Protein AF-A0A957BZS4-F1 (afdb_monomer)

Foldseek 3Di:
DPDDPVPDDPQDDPPVVFWDPDVVVVLVCQLPAQKKKKWFDDPRDIDIDMFGWHQDPVQRKIKTKDWCDDDVVVRLVVPFKMKMKDKDWAWWFDDPDPVPTDTWMKMKIFIFGKDWDPDPVVQQVSVVSSCCSPPVPDDDPPRHDRDDPVVSNTMTMMITRTPDMIMTTDDDDDGPPTGHDPDPDPDPVVVVVQWFKKFWAWFWAAQDDVHAIDIDQKWWADFLQGTPRHVSNPDPDSVSRKAWEAEPVLQVQLCVVVVQNDDPSLLVGGTYMYRDPQLVQAQFWKDFAPWIKRWHDADQDDQVSCVSSVVGPSVNVSCGSRSGTIIGTRGIDMHGGGTMMHGDDPDD

Radius of gyration: 26.35 Å; Cα contacts (8 Å, |Δi|>4): 690; chains: 1; bounding box: 60×61×66 Å

Structure (mmCIF, N/CA/C/O backbone):
data_AF-A0A957BZS4-F1
#
_entry.id   AF-A0A957BZS4-F1
#
loop_
_atom_site.group_PDB
_atom_site.id
_atom_site.type_symbol
_atom_site.label_atom_id
_atom_site.label_alt_id
_atom_site.label_comp_id
_atom_site.label_asym_id
_atom_site.label_entity_id
_atom_site.label_seq_id
_atom_site.pdbx_PDB_ins_code
_atom_site.Cartn_x
_atom_site.Cartn_y
_atom_site.Cartn_z
_atom_site.occupancy
_atom_site.B_iso_or_equiv
_atom_site.auth_seq_id
_atom_site.auth_comp_id
_atom_site.auth_asym_id
_atom_site.auth_atom_id
_atom_site.pdbx_PDB_model_num
ATOM 1 N N . MET A 1 1 ? -4.153 -32.676 -26.316 1.00 56.75 1 MET A N 1
ATOM 2 C CA . MET A 1 1 ? -2.893 -32.119 -26.853 1.00 56.75 1 MET A CA 1
ATOM 3 C C . MET A 1 1 ? -2.348 -31.127 -25.837 1.00 56.75 1 MET A C 1
ATOM 5 O O . MET A 1 1 ? -3.168 -30.420 -25.252 1.00 56.75 1 MET A O 1
ATOM 9 N N . PRO A 1 2 ? -1.033 -31.091 -25.568 1.00 71.81 2 PRO A N 1
ATOM 10 C CA . PRO A 1 2 ? -0.437 -29.999 -24.803 1.00 71.81 2 PRO A CA 1
ATOM 11 C C . PRO A 1 2 ? -0.791 -28.679 -25.492 1.00 71.81 2 PRO A C 1
ATOM 13 O O . PRO A 1 2 ? -0.733 -28.604 -26.719 1.00 71.81 2 PRO A O 1
ATOM 16 N N . LYS A 1 3 ? -1.207 -27.664 -24.731 1.00 76.62 3 LYS A N 1
ATOM 17 C CA . LYS A 1 3 ? -1.345 -26.320 -25.296 1.00 76.62 3 LYS A CA 1
ATOM 18 C C . LYS A 1 3 ? 0.046 -25.827 -25.683 1.00 76.62 3 LYS A C 1
ATOM 20 O O . LYS A 1 3 ? 0.978 -25.957 -24.892 1.00 76.62 3 LYS A O 1
ATOM 25 N N . ASP A 1 4 ? 0.160 -25.265 -26.877 1.00 85.75 4 ASP A N 1
ATOM 26 C CA . ASP A 1 4 ? 1.368 -24.577 -27.304 1.00 85.75 4 ASP A CA 1
ATOM 27 C C . ASP A 1 4 ? 1.376 -23.178 -26.684 1.00 85.75 4 ASP A C 1
ATOM 29 O O . ASP A 1 4 ? 0.594 -22.310 -27.070 1.00 85.75 4 ASP A O 1
ATOM 33 N N . TYR A 1 5 ? 2.184 -22.998 -25.643 1.00 85.00 5 TYR A N 1
ATOM 34 C CA . TYR A 1 5 ? 2.316 -21.721 -24.943 1.00 85.00 5 TYR A CA 1
ATOM 35 C C . TYR A 1 5 ? 3.346 -20.796 -25.593 1.00 85.00 5 TYR A C 1
ATOM 37 O O . TYR A 1 5 ? 3.331 -19.607 -25.306 1.00 85.00 5 TYR A O 1
ATOM 45 N N . LEU A 1 6 ? 4.222 -21.314 -26.462 1.00 87.00 6 LEU A N 1
ATOM 46 C CA . LEU A 1 6 ? 5.248 -20.500 -27.120 1.00 87.00 6 LEU A CA 1
ATOM 47 C C . LEU A 1 6 ? 4.655 -19.619 -28.227 1.00 87.00 6 LEU A C 1
ATOM 49 O O . LEU A 1 6 ? 5.242 -18.601 -28.569 1.00 87.00 6 LEU A O 1
ATOM 53 N N . ASN A 1 7 ? 3.485 -20.000 -28.744 1.00 88.00 7 ASN A N 1
ATOM 54 C CA . ASN A 1 7 ? 2.743 -19.276 -29.776 1.00 88.00 7 ASN A CA 1
ATOM 55 C C . ASN A 1 7 ? 1.521 -18.506 -29.233 1.00 88.00 7 ASN A C 1
ATOM 57 O O . ASN A 1 7 ? 0.635 -18.144 -30.004 1.00 88.00 7 ASN A O 1
ATOM 61 N N . GLN A 1 8 ? 1.426 -18.294 -27.916 1.00 88.75 8 GLN A N 1
ATOM 62 C CA . GLN A 1 8 ? 0.369 -17.476 -27.308 1.00 88.75 8 GLN A CA 1
ATOM 63 C C . GLN A 1 8 ? 0.857 -16.052 -27.039 1.00 88.75 8 GLN A C 1
ATOM 65 O O . GLN A 1 8 ? 2.048 -15.824 -26.834 1.00 88.75 8 GLN A O 1
ATOM 70 N N . GLU A 1 9 ? -0.089 -15.113 -26.984 1.00 91.25 9 GLU A N 1
ATOM 71 C CA . GLU A 1 9 ? 0.161 -13.756 -26.496 1.00 91.25 9 GLU A CA 1
ATOM 72 C C . GLU A 1 9 ? 0.806 -13.797 -25.105 1.00 91.25 9 GLU A C 1
ATOM 74 O O . GLU A 1 9 ? 0.409 -14.592 -24.246 1.00 91.25 9 GLU A O 1
ATOM 79 N N . ARG A 1 10 ? 1.779 -12.915 -24.851 1.00 91.94 10 ARG A N 1
ATOM 80 C CA . ARG A 1 10 ? 2.520 -12.877 -23.573 1.00 91.94 10 ARG A CA 1
ATOM 81 C C . ARG A 1 10 ? 1.611 -12.603 -22.374 1.00 91.94 10 ARG A C 1
ATOM 83 O O . ARG A 1 10 ? 1.899 -13.034 -21.260 1.00 91.94 10 ARG A O 1
ATOM 90 N N . THR A 1 11 ? 0.504 -11.912 -22.617 1.00 95.12 11 THR A N 1
ATOM 91 C CA . THR A 1 11 ? -0.518 -11.539 -21.635 1.00 95.12 11 THR A CA 1
ATOM 92 C C . THR A 1 11 ? -1.624 -12.582 -21.475 1.00 95.12 11 THR A C 1
ATOM 94 O O . THR A 1 11 ? -2.512 -12.406 -20.640 1.00 95.12 11 THR A O 1
ATOM 97 N N . ALA A 1 12 ? -1.586 -13.691 -22.226 1.00 93.19 12 ALA A N 1
ATOM 98 C CA . ALA A 1 12 ? -2.606 -14.729 -22.155 1.00 93.19 12 ALA A CA 1
ATOM 99 C C . ALA A 1 12 ? -2.592 -15.446 -20.792 1.00 93.19 12 ALA A C 1
ATOM 101 O O . ALA A 1 12 ? -1.692 -16.221 -20.453 1.00 93.19 12 ALA A O 1
ATOM 102 N N . ILE A 1 13 ? -3.645 -15.240 -20.003 1.00 92.81 13 ILE A N 1
ATOM 103 C CA . ILE A 1 13 ? -3.808 -15.887 -18.701 1.00 92.81 13 ILE A CA 1
ATOM 104 C C . ILE A 1 13 ? -4.493 -17.241 -18.888 1.00 92.81 13 ILE A C 1
ATOM 106 O O . ILE A 1 13 ? -5.593 -17.338 -19.403 1.00 92.81 13 ILE A O 1
ATOM 110 N N . ARG A 1 14 ? -3.881 -18.327 -18.402 1.00 92.06 14 ARG A N 1
ATOM 111 C CA . ARG A 1 14 ? -4.476 -19.678 -18.500 1.00 92.06 14 ARG A CA 1
ATOM 112 C C . ARG A 1 14 ? -5.735 -19.869 -17.636 1.00 92.06 14 ARG A C 1
ATOM 114 O O . ARG A 1 14 ? -6.591 -20.686 -17.969 1.00 92.06 14 ARG A O 1
ATOM 121 N N . ARG A 1 15 ? -5.790 -19.221 -16.467 1.00 90.75 15 ARG A N 1
ATOM 122 C CA . ARG A 1 15 ? -6.900 -19.301 -15.496 1.00 90.75 15 ARG A CA 1
ATOM 123 C C . ARG A 1 15 ? -7.785 -18.068 -15.659 1.00 90.75 15 ARG A C 1
ATOM 125 O O . ARG A 1 15 ? -7.614 -17.105 -14.920 1.00 90.75 15 ARG A O 1
ATOM 132 N N . ASN A 1 16 ? -8.675 -18.106 -16.647 1.00 91.19 16 ASN A N 1
ATOM 133 C CA . ASN A 1 16 ? -9.538 -16.974 -17.010 1.00 91.19 16 ASN A CA 1
ATOM 134 C C . ASN A 1 16 ? -10.454 -16.536 -15.862 1.00 91.19 16 ASN A C 1
ATOM 136 O O . ASN A 1 16 ? -10.740 -15.358 -15.738 1.00 91.19 16 ASN A O 1
ATOM 140 N N . ASP A 1 17 ? -10.826 -17.458 -14.965 1.00 92.62 17 ASP A N 1
ATOM 141 C CA . ASP A 1 17 ? -11.560 -17.167 -13.723 1.00 92.62 17 ASP A CA 1
ATOM 142 C C . ASP A 1 17 ? -10.822 -16.209 -12.774 1.00 92.62 17 ASP A C 1
ATOM 144 O O . ASP A 1 17 ? -11.391 -15.750 -11.791 1.00 92.62 17 ASP A O 1
ATOM 148 N N . ARG A 1 18 ? -9.538 -15.952 -13.039 1.00 95.38 18 ARG A N 1
ATOM 149 C CA . ARG A 1 18 ? -8.670 -15.066 -12.260 1.00 95.38 18 ARG A CA 1
ATOM 150 C C . ARG A 1 18 ? -8.163 -13.885 -13.076 1.00 95.38 18 ARG A C 1
ATOM 152 O O . ARG A 1 18 ? -7.385 -13.106 -12.537 1.00 95.38 18 ARG A O 1
ATOM 159 N N . ALA A 1 19 ? -8.482 -13.808 -14.367 1.00 96.88 19 ALA A N 1
ATOM 160 C CA . ALA A 1 19 ? -8.035 -12.712 -15.213 1.00 96.88 19 ALA A CA 1
ATOM 161 C C . ALA A 1 19 ? -8.818 -11.446 -14.861 1.00 96.88 19 ALA A C 1
ATOM 163 O O . ALA A 1 19 ? -10.022 -11.510 -14.618 1.00 96.88 19 ALA A O 1
ATOM 164 N N . VAL A 1 20 ? -8.130 -10.310 -14.823 1.00 97.06 20 VAL A N 1
ATOM 165 C CA . VAL A 1 20 ? -8.773 -9.002 -14.708 1.00 97.06 20 VAL A CA 1
ATOM 166 C C . VAL A 1 20 ? -8.692 -8.330 -16.071 1.00 97.06 20 VAL A C 1
ATOM 168 O O . VAL A 1 20 ? -7.598 -8.050 -16.551 1.00 97.06 20 VAL A O 1
ATOM 171 N N . GLU A 1 21 ? -9.853 -8.121 -16.692 1.00 93.50 21 GLU A N 1
ATOM 172 C CA . GLU A 1 21 ? -9.989 -7.467 -18.005 1.00 93.50 21 GLU A CA 1
ATOM 173 C C . GLU A 1 21 ? -10.276 -5.959 -17.885 1.00 93.50 21 GLU A C 1
ATOM 175 O O . GLU A 1 21 ? -10.242 -5.240 -18.877 1.00 93.50 21 GLU A O 1
ATOM 180 N N . ASP A 1 22 ? -10.566 -5.473 -16.674 1.00 96.25 22 ASP A N 1
ATOM 181 C CA . ASP A 1 22 ? -10.860 -4.065 -16.412 1.00 96.25 22 ASP A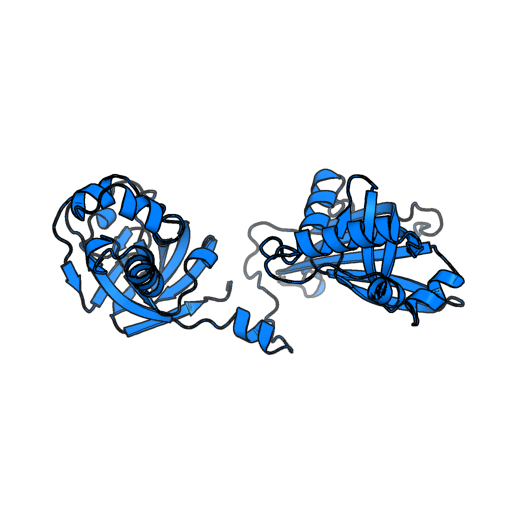 CA 1
ATOM 182 C C . ASP A 1 22 ? -9.572 -3.244 -16.249 1.00 96.25 22 ASP A C 1
ATOM 184 O O . ASP A 1 22 ? -8.923 -3.265 -15.199 1.00 96.25 22 ASP A O 1
ATOM 188 N N . ASP A 1 23 ? -9.225 -2.478 -17.282 1.00 96.31 23 ASP A N 1
ATOM 189 C CA . ASP A 1 23 ? -8.079 -1.565 -17.271 1.00 96.31 23 ASP A CA 1
ATOM 190 C C . ASP A 1 23 ? -8.171 -0.497 -16.169 1.00 96.31 23 ASP A C 1
ATOM 192 O O . ASP A 1 23 ? -7.135 -0.075 -15.649 1.00 96.31 23 ASP A O 1
ATOM 196 N N . ALA A 1 24 ? -9.373 -0.054 -15.777 1.00 97.56 24 ALA A N 1
ATOM 197 C CA . ALA A 1 24 ? -9.516 0.933 -14.705 1.00 97.56 24 ALA A CA 1
ATOM 198 C C . ALA A 1 24 ? -9.046 0.352 -13.364 1.00 97.56 24 ALA A C 1
ATOM 200 O O . ALA A 1 24 ? -8.338 1.023 -12.608 1.00 97.56 24 ALA A O 1
ATOM 201 N N . TRP A 1 25 ? -9.356 -0.923 -13.116 1.00 97.75 25 TRP A N 1
ATOM 202 C CA . TRP A 1 25 ? -8.852 -1.654 -11.957 1.00 97.75 25 TRP A CA 1
ATOM 203 C C . TRP A 1 25 ? -7.321 -1.773 -11.986 1.00 97.75 25 TRP A C 1
ATOM 205 O O . TRP A 1 25 ? -6.667 -1.534 -10.969 1.00 97.75 25 TRP A O 1
ATOM 215 N N . ILE A 1 26 ? -6.730 -2.081 -13.150 1.00 98.31 26 ILE A N 1
ATOM 216 C CA . ILE A 1 26 ? -5.267 -2.198 -13.307 1.00 98.31 26 ILE A CA 1
ATOM 217 C C . ILE A 1 26 ? -4.585 -0.865 -12.989 1.00 98.31 26 ILE A C 1
ATOM 219 O O . ILE A 1 26 ? -3.638 -0.826 -12.201 1.00 98.31 26 ILE A O 1
ATOM 223 N N . LYS A 1 27 ? -5.088 0.237 -13.553 1.00 98.19 27 LYS A N 1
ATOM 224 C CA . LYS A 1 27 ? -4.568 1.587 -13.291 1.00 98.19 27 LYS A CA 1
ATOM 225 C C . LYS A 1 27 ? -4.659 1.943 -11.810 1.00 98.19 27 LYS A C 1
ATOM 227 O O . LYS A 1 27 ? -3.665 2.373 -11.226 1.00 98.19 27 LYS A O 1
ATOM 232 N N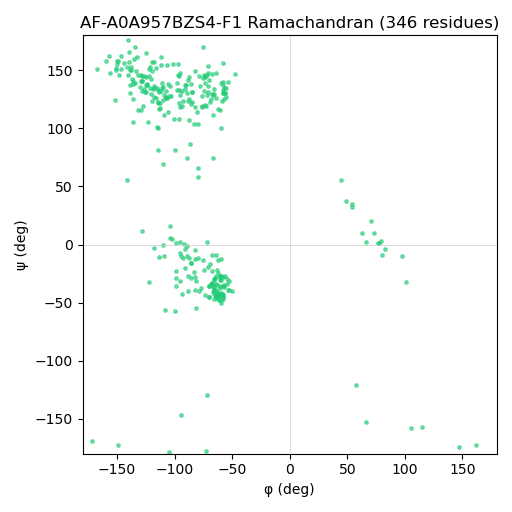 . GLN A 1 28 ? -5.812 1.706 -11.179 1.00 97.56 28 GLN A N 1
ATOM 233 C CA . GLN A 1 28 ? -5.995 1.950 -9.747 1.00 97.56 28 GLN A CA 1
ATOM 234 C C . GLN A 1 28 ? -4.987 1.154 -8.905 1.00 97.56 28 GLN A C 1
ATOM 236 O O . GLN A 1 28 ? -4.357 1.718 -8.007 1.00 97.56 28 GLN A O 1
ATOM 241 N N . PHE A 1 29 ? -4.789 -0.126 -9.226 1.00 97.62 29 PHE A N 1
ATOM 242 C CA . PHE A 1 29 ? -3.814 -0.975 -8.545 1.00 97.62 29 PHE A CA 1
ATOM 243 C C . PHE A 1 29 ? -2.387 -0.415 -8.665 1.00 97.62 29 PHE A C 1
ATOM 245 O O . PHE A 1 29 ? -1.663 -0.338 -7.673 1.00 97.62 29 PHE A O 1
ATOM 252 N N . LEU A 1 30 ? -1.985 0.050 -9.853 1.00 98.06 30 LEU A N 1
ATOM 253 C CA . LEU A 1 30 ? -0.665 0.652 -10.079 1.00 98.06 30 LEU A CA 1
ATOM 254 C C . LEU A 1 30 ? -0.471 1.997 -9.353 1.00 98.06 30 LEU A C 1
ATOM 256 O O . LEU A 1 30 ? 0.638 2.294 -8.892 1.00 98.06 30 LEU A O 1
ATOM 260 N N . HIS A 1 31 ? -1.529 2.800 -9.212 1.00 96.81 31 HIS A N 1
ATOM 261 C CA . HIS A 1 31 ? -1.478 4.029 -8.413 1.00 96.81 31 HIS A CA 1
ATOM 262 C C . HIS A 1 31 ? -1.267 3.738 -6.923 1.00 96.81 31 HIS A C 1
ATOM 264 O O . HIS A 1 31 ? -0.498 4.445 -6.272 1.00 96.81 31 HIS A O 1
ATOM 270 N N . GLN A 1 32 ? -1.895 2.686 -6.393 1.00 94.62 32 GLN A N 1
ATOM 271 C CA . GLN A 1 32 ? -1.838 2.342 -4.968 1.00 94.62 32 GLN A CA 1
ATOM 272 C C . GLN A 1 32 ? -0.576 1.562 -4.580 1.00 94.62 32 GLN A C 1
ATOM 274 O O . GLN A 1 32 ? 0.001 1.801 -3.517 1.00 94.62 32 GLN A O 1
ATOM 279 N N . ALA A 1 33 ? -0.123 0.636 -5.426 1.00 96.19 33 ALA A N 1
ATOM 280 C CA . ALA A 1 33 ? 0.992 -0.238 -5.093 1.00 96.19 33 ALA A CA 1
ATOM 281 C C . ALA A 1 33 ? 2.306 0.542 -4.936 1.00 96.19 33 ALA A C 1
ATOM 283 O O . ALA A 1 33 ? 2.706 1.319 -5.800 1.00 96.19 33 ALA A O 1
ATOM 284 N N . ALA A 1 34 ? 3.006 0.317 -3.825 1.00 94.88 34 ALA A N 1
ATOM 285 C CA . ALA A 1 34 ? 4.212 1.067 -3.488 1.00 94.88 34 ALA A CA 1
ATOM 286 C C . ALA A 1 34 ? 5.488 0.489 -4.111 1.00 94.88 34 ALA A C 1
ATOM 288 O O . ALA A 1 34 ? 6.441 1.225 -4.330 1.00 94.88 34 ALA A O 1
ATOM 289 N N . VAL A 1 35 ? 5.553 -0.816 -4.352 1.00 97.12 35 VAL A N 1
ATOM 290 C CA . VAL A 1 35 ? 6.794 -1.508 -4.711 1.00 97.12 35 VAL A CA 1
ATOM 291 C C . VAL A 1 35 ? 6.517 -2.468 -5.858 1.00 97.12 35 VAL A C 1
ATOM 293 O O . VAL A 1 35 ? 5.487 -3.138 -5.863 1.00 97.12 35 VAL A O 1
ATOM 296 N N . GLY A 1 36 ? 7.441 -2.561 -6.810 1.00 97.94 36 GLY A N 1
ATOM 297 C CA . GLY A 1 36 ? 7.398 -3.564 -7.869 1.00 97.94 36 GLY A CA 1
ATOM 298 C C . GLY A 1 36 ? 8.778 -4.134 -8.177 1.00 97.94 36 GLY A C 1
ATOM 299 O O . GLY A 1 36 ? 9.805 -3.601 -7.751 1.00 97.94 36 GLY A O 1
ATOM 300 N N . THR A 1 37 ? 8.795 -5.244 -8.903 1.00 98.31 37 THR A N 1
ATOM 301 C CA . THR A 1 37 ? 10.001 -5.993 -9.253 1.00 98.31 37 THR A CA 1
ATOM 302 C C . THR A 1 37 ? 10.245 -5.916 -10.752 1.00 98.31 37 THR A C 1
ATOM 304 O O . THR A 1 37 ? 9.457 -6.417 -11.553 1.00 98.31 37 THR A O 1
ATOM 307 N N . LEU A 1 38 ? 11.364 -5.308 -11.127 1.00 97.69 38 LEU A N 1
ATOM 308 C CA . LEU A 1 38 ? 11.878 -5.259 -12.486 1.00 97.69 38 LEU A CA 1
ATOM 309 C C . LEU A 1 38 ? 12.699 -6.513 -12.778 1.00 97.69 38 LEU A C 1
ATOM 311 O O . LEU A 1 38 ? 13.597 -6.860 -12.017 1.00 97.69 38 LEU A O 1
ATOM 315 N N . ALA A 1 39 ? 12.421 -7.149 -13.909 1.00 97.81 39 ALA A N 1
ATOM 316 C CA . ALA A 1 39 ? 13.215 -8.212 -14.488 1.00 97.81 39 ALA A CA 1
ATOM 317 C C . ALA A 1 39 ? 13.930 -7.718 -15.753 1.00 97.81 39 ALA A C 1
ATOM 319 O O . ALA A 1 39 ? 13.309 -7.178 -16.671 1.00 97.81 39 ALA A O 1
ATOM 320 N N . THR A 1 40 ? 15.241 -7.946 -15.803 1.00 96.94 40 THR A N 1
ATOM 321 C CA . THR A 1 40 ? 16.114 -7.676 -16.957 1.00 96.94 40 THR A CA 1
ATOM 322 C C . THR A 1 40 ? 16.864 -8.950 -17.340 1.00 96.94 40 THR A C 1
ATOM 324 O O . THR A 1 40 ? 16.913 -9.898 -16.556 1.00 96.94 40 THR A O 1
ATOM 327 N N . VAL A 1 41 ? 17.460 -8.998 -18.531 1.00 96.12 41 VAL A N 1
ATOM 328 C CA . VAL A 1 41 ? 18.233 -10.159 -18.999 1.00 96.12 41 VAL A CA 1
ATOM 329 C C . VAL A 1 41 ? 19.598 -9.705 -19.495 1.00 96.12 41 VAL A C 1
ATOM 331 O O . VAL A 1 41 ? 19.710 -8.680 -20.160 1.00 96.12 41 VAL A O 1
ATOM 334 N N . HIS A 1 42 ? 20.628 -10.493 -19.197 1.00 94.50 42 HIS A N 1
ATOM 335 C CA . HIS A 1 42 ? 21.947 -10.358 -19.806 1.00 94.50 42 HIS A CA 1
ATOM 336 C C . HIS A 1 42 ? 22.471 -11.744 -20.176 1.00 94.50 42 HIS A C 1
ATOM 338 O O . HIS A 1 42 ? 22.472 -12.635 -19.331 1.00 94.50 42 HIS A O 1
ATOM 344 N N . GLU A 1 43 ? 22.850 -11.942 -21.442 1.00 94.00 43 GLU A N 1
ATOM 345 C CA . GLU A 1 43 ? 23.312 -13.237 -21.979 1.00 94.00 43 GLU A CA 1
ATOM 346 C C . GLU A 1 43 ? 22.382 -14.420 -21.627 1.00 94.00 43 GLU A C 1
ATOM 348 O O . GLU A 1 43 ? 22.817 -15.526 -21.323 1.00 94.00 43 GLU A O 1
ATOM 353 N N . GLY A 1 44 ? 21.066 -14.178 -21.634 1.00 93.62 44 GLY A N 1
ATOM 354 C CA . GLY A 1 44 ? 20.051 -15.182 -21.295 1.00 93.62 44 GLY A CA 1
ATOM 355 C C . GLY A 1 44 ? 19.831 -15.414 -19.794 1.00 93.62 44 GLY A C 1
ATOM 356 O O . GLY A 1 44 ? 18.850 -16.060 -19.434 1.00 93.62 44 GLY A O 1
ATOM 357 N N . GLN A 1 45 ? 20.664 -14.857 -18.909 1.00 96.44 45 GLN A N 1
ATOM 358 C CA . GLN A 1 45 ? 20.458 -14.906 -17.459 1.00 96.44 45 GLN A CA 1
ATOM 359 C C . GLN A 1 45 ? 19.476 -13.803 -17.022 1.00 96.44 45 GLN A C 1
ATOM 361 O O . GLN A 1 45 ? 19.789 -12.619 -17.186 1.00 96.44 45 GLN A O 1
ATOM 366 N N . PRO A 1 46 ? 18.311 -14.143 -16.434 1.00 96.69 46 PRO A N 1
ATOM 367 C CA . PRO A 1 46 ? 17.420 -13.153 -15.845 1.00 96.69 46 PRO A CA 1
ATOM 368 C C . PRO A 1 46 ? 17.970 -12.611 -14.520 1.00 96.69 46 PRO A C 1
ATOM 370 O O . PRO A 1 46 ? 18.544 -13.346 -13.711 1.00 96.69 46 PRO A O 1
ATOM 373 N N . PHE A 1 47 ? 17.739 -11.324 -14.287 1.00 96.62 47 PHE A N 1
ATOM 374 C CA . PHE A 1 47 ? 18.022 -10.598 -13.052 1.00 96.62 47 PHE A CA 1
ATOM 375 C C . PHE A 1 47 ? 16.745 -9.934 -12.571 1.00 96.62 47 PHE A C 1
ATOM 377 O O . PHE A 1 47 ? 15.975 -9.449 -13.396 1.00 96.62 47 PHE A O 1
ATOM 384 N N . VAL A 1 48 ? 16.553 -9.868 -11.254 1.00 97.06 48 VAL A N 1
ATOM 385 C CA . VAL A 1 48 ? 15.423 -9.163 -10.643 1.00 97.06 48 VAL A CA 1
ATOM 386 C C . VAL A 1 48 ? 15.901 -8.115 -9.646 1.00 97.06 48 VAL A C 1
ATOM 388 O O . VAL A 1 48 ? 16.820 -8.368 -8.866 1.00 97.06 48 VAL A O 1
ATOM 391 N N . ASN A 1 49 ? 15.275 -6.942 -9.668 1.00 94.69 49 ASN A N 1
ATOM 392 C CA . ASN A 1 49 ? 15.493 -5.864 -8.709 1.00 94.69 49 ASN A CA 1
ATOM 393 C C . ASN A 1 49 ? 14.159 -5.242 -8.297 1.00 94.69 49 ASN A C 1
ATOM 395 O O . ASN A 1 49 ? 13.255 -5.098 -9.112 1.00 94.69 49 ASN A O 1
ATOM 399 N N . THR A 1 50 ? 14.042 -4.875 -7.025 1.00 96.38 50 THR A N 1
ATOM 400 C CA . THR A 1 50 ? 12.807 -4.343 -6.447 1.00 96.38 50 THR A CA 1
ATOM 401 C C . THR A 1 50 ? 12.953 -2.851 -6.181 1.00 96.38 50 THR A C 1
ATOM 403 O O . THR A 1 50 ? 13.947 -2.427 -5.590 1.00 96.38 50 THR A O 1
ATOM 406 N N . ASN A 1 51 ? 11.969 -2.059 -6.605 1.00 95.88 51 ASN A N 1
ATOM 407 C CA . ASN A 1 51 ? 12.017 -0.600 -6.555 1.00 95.88 51 ASN A CA 1
ATOM 408 C C . ASN A 1 51 ? 10.662 0.001 -6.167 1.00 95.88 51 ASN A C 1
ATOM 410 O O . ASN A 1 51 ? 9.605 -0.563 -6.458 1.00 95.88 51 ASN A O 1
ATOM 414 N N . LEU A 1 52 ? 10.715 1.188 -5.558 1.00 97.81 52 LEU A N 1
ATOM 415 C CA . LEU A 1 52 ? 9.589 2.119 -5.575 1.00 97.81 52 LEU A CA 1
ATOM 416 C C . LEU A 1 52 ? 9.319 2.562 -7.016 1.00 97.81 52 LEU A C 1
ATOM 418 O O . LEU A 1 52 ? 10.255 2.680 -7.814 1.00 97.81 52 LEU A O 1
ATOM 422 N N . PHE A 1 53 ? 8.054 2.816 -7.339 1.00 98.38 53 PHE A N 1
ATOM 423 C CA . PHE A 1 53 ? 7.650 3.224 -8.677 1.00 98.38 53 PHE A CA 1
ATOM 424 C C . PHE A 1 53 ? 6.414 4.125 -8.656 1.00 98.38 53 PHE A C 1
ATOM 426 O O . PHE A 1 53 ? 5.560 4.036 -7.771 1.00 98.38 53 PHE A O 1
ATOM 433 N N . VAL A 1 54 ? 6.260 4.934 -9.695 1.00 98.50 54 VAL A N 1
ATOM 434 C CA . VAL A 1 54 ? 5.003 5.624 -10.001 1.00 98.50 54 VAL A CA 1
ATOM 435 C C . VAL A 1 54 ? 4.529 5.204 -11.387 1.00 98.50 54 VAL A C 1
ATOM 437 O O . VAL A 1 54 ? 5.339 4.955 -12.280 1.00 98.50 54 VAL A O 1
ATOM 440 N N . TYR A 1 55 ? 3.218 5.045 -11.536 1.00 98.56 55 TYR A N 1
ATOM 441 C CA . TYR A 1 55 ? 2.579 4.857 -12.830 1.00 98.56 55 TYR A CA 1
ATOM 442 C C . TYR A 1 55 ? 2.131 6.224 -13.337 1.00 98.56 55 TYR A C 1
ATOM 444 O O . TYR A 1 55 ? 1.352 6.905 -12.670 1.00 98.56 55 TYR A O 1
ATOM 452 N N . ASP A 1 56 ? 2.678 6.618 -14.481 1.00 98.00 56 ASP A N 1
ATOM 453 C CA . ASP A 1 56 ? 2.322 7.832 -15.200 1.00 98.00 56 ASP A CA 1
ATOM 454 C C . ASP A 1 56 ? 1.302 7.467 -16.284 1.00 98.00 56 ASP A C 1
ATOM 456 O O . ASP A 1 56 ? 1.632 6.788 -17.263 1.00 98.00 56 ASP A O 1
ATOM 460 N N . GLU A 1 57 ? 0.048 7.871 -16.075 1.00 96.56 57 GLU A N 1
ATOM 461 C CA . GLU A 1 57 ? -1.047 7.566 -16.994 1.00 96.56 57 GLU A CA 1
ATOM 462 C C . GLU A 1 57 ? -0.915 8.334 -18.314 1.00 96.56 57 GLU A C 1
ATOM 464 O O . GLU A 1 57 ? -1.197 7.759 -19.367 1.00 96.56 57 GLU A O 1
ATOM 469 N N . ASP A 1 58 ? -0.417 9.575 -18.278 1.00 96.25 58 ASP A N 1
ATOM 470 C CA . ASP A 1 58 ? -0.321 10.445 -19.456 1.00 96.25 58 ASP A CA 1
ATOM 471 C C . ASP A 1 58 ? 0.627 9.859 -20.505 1.00 96.25 58 ASP A C 1
ATOM 473 O O . ASP A 1 58 ? 0.366 9.910 -21.710 1.00 96.25 58 ASP A O 1
ATOM 477 N N . THR A 1 59 ? 1.733 9.269 -20.045 1.00 96.81 59 THR A N 1
ATOM 478 C CA . THR A 1 59 ? 2.721 8.618 -20.918 1.00 96.81 59 THR A CA 1
ATOM 479 C C . THR A 1 59 ? 2.613 7.096 -20.930 1.00 96.81 59 THR A C 1
ATOM 481 O O . THR A 1 59 ? 3.450 6.431 -21.550 1.00 96.81 59 THR A O 1
ATOM 484 N N . HIS A 1 60 ? 1.602 6.540 -20.255 1.00 98.00 60 HIS A N 1
ATOM 485 C CA . HIS A 1 60 ? 1.375 5.105 -20.091 1.00 98.00 60 HIS A CA 1
ATOM 486 C C . HIS A 1 60 ? 2.668 4.344 -19.740 1.00 98.00 60 HIS A C 1
ATOM 488 O O . HIS A 1 60 ? 3.123 3.440 -20.452 1.00 98.00 60 HIS A O 1
ATOM 494 N N . SER A 1 61 ? 3.320 4.783 -18.663 1.00 98.44 61 SER A N 1
ATOM 495 C CA . SER A 1 61 ? 4.675 4.352 -18.320 1.00 98.44 61 SER A CA 1
ATOM 496 C C . SER A 1 61 ? 4.862 4.085 -16.829 1.00 98.44 61 SER A C 1
ATOM 498 O O . SER A 1 61 ? 4.242 4.716 -15.976 1.00 98.44 61 SER A O 1
ATOM 500 N N . ILE A 1 62 ? 5.773 3.165 -16.504 1.00 98.56 62 ILE A N 1
ATOM 501 C CA . ILE A 1 62 ? 6.271 2.976 -15.136 1.00 98.56 62 ILE A CA 1
ATOM 502 C C . ILE A 1 62 ? 7.569 3.755 -14.972 1.00 98.56 62 ILE A C 1
ATOM 504 O O . ILE A 1 62 ? 8.504 3.592 -15.758 1.00 98.56 62 ILE A O 1
ATOM 508 N N . ILE A 1 63 ? 7.632 4.566 -13.925 1.00 98.25 63 ILE A N 1
ATOM 509 C CA . ILE A 1 63 ? 8.760 5.437 -13.618 1.00 98.25 63 ILE A CA 1
ATOM 510 C C . ILE A 1 63 ? 9.405 4.970 -12.318 1.00 98.25 63 ILE A C 1
ATOM 512 O O . ILE A 1 63 ? 8.725 4.723 -11.320 1.00 98.25 63 ILE A O 1
ATOM 516 N N . MET A 1 64 ? 10.728 4.858 -12.321 1.00 96.38 64 MET A N 1
ATOM 517 C CA . MET A 1 64 ? 11.523 4.493 -11.148 1.00 96.38 64 MET A CA 1
ATOM 518 C C . MET A 1 64 ? 12.876 5.197 -11.190 1.00 96.38 64 MET A C 1
ATOM 520 O O . MET A 1 64 ? 13.315 5.644 -12.247 1.00 96.38 64 MET A O 1
ATOM 524 N N . HIS A 1 65 ? 13.565 5.263 -10.054 1.00 93.38 65 HIS A N 1
ATOM 525 C CA . HIS A 1 65 ? 14.934 5.765 -10.007 1.00 93.38 65 HIS A CA 1
ATOM 526 C C . HIS A 1 65 ? 15.885 4.719 -9.418 1.00 93.38 65 HIS A C 1
ATOM 528 O O . HIS A 1 65 ? 15.529 3.950 -8.520 1.00 93.38 65 HIS A O 1
ATOM 534 N N . THR A 1 66 ? 17.109 4.684 -9.934 1.00 86.56 66 THR A N 1
ATOM 535 C CA . THR A 1 66 ? 18.236 3.984 -9.308 1.00 86.56 66 THR A CA 1
ATOM 536 C C . THR A 1 66 ? 19.545 4.706 -9.642 1.00 86.56 66 THR A C 1
ATOM 538 O O . THR A 1 66 ? 19.536 5.818 -10.167 1.00 86.56 66 THR A O 1
ATOM 541 N N . ALA A 1 67 ? 20.688 4.130 -9.284 1.00 86.12 67 ALA A N 1
ATOM 542 C CA . ALA A 1 67 ? 21.986 4.712 -9.594 1.00 86.12 67 ALA A CA 1
ATOM 543 C C . ALA A 1 67 ? 22.263 4.682 -11.110 1.00 86.12 67 ALA A C 1
ATOM 545 O O . ALA A 1 67 ? 21.911 3.718 -11.791 1.00 86.12 67 ALA A O 1
ATOM 546 N N . HIS A 1 68 ? 22.976 5.694 -11.622 1.00 84.12 68 HIS A N 1
ATOM 547 C CA . HIS A 1 68 ? 23.487 5.724 -13.012 1.00 84.12 68 HIS A CA 1
ATOM 548 C C . HIS A 1 68 ? 24.510 4.624 -13.330 1.00 84.12 68 HIS A C 1
ATOM 550 O O . HIS A 1 68 ? 24.868 4.417 -14.485 1.00 84.12 68 HIS A O 1
ATOM 556 N N . VAL A 1 69 ? 24.976 3.889 -12.321 1.00 86.44 69 VAL A N 1
ATOM 557 C CA . VAL A 1 69 ? 25.895 2.760 -12.475 1.00 86.44 69 VAL A CA 1
ATOM 558 C C . VAL A 1 69 ? 25.342 1.535 -11.761 1.00 86.44 69 VAL A C 1
ATOM 560 O O . VAL A 1 69 ? 24.796 1.632 -10.664 1.00 86.44 69 VAL A O 1
ATOM 563 N N . GLY A 1 70 ? 25.503 0.360 -12.366 1.00 88.31 70 GLY A N 1
ATOM 564 C CA . GLY A 1 70 ? 25.094 -0.902 -11.756 1.00 88.31 70 GLY A CA 1
ATOM 565 C C . GLY A 1 70 ? 24.615 -1.932 -12.768 1.00 88.31 70 GLY A C 1
ATOM 566 O O . GLY A 1 70 ? 24.683 -1.732 -13.981 1.00 88.31 70 GLY A O 1
ATOM 567 N N . ARG A 1 71 ? 24.111 -3.056 -12.247 1.00 91.50 71 ARG A N 1
ATOM 568 C CA . ARG A 1 71 ? 23.648 -4.182 -13.069 1.00 91.50 71 ARG A CA 1
ATOM 569 C C . ARG A 1 71 ? 22.475 -3.800 -13.971 1.00 91.50 71 ARG A C 1
ATOM 571 O O . ARG A 1 71 ? 22.491 -4.164 -15.137 1.00 91.50 71 ARG A O 1
ATOM 578 N N . THR A 1 72 ? 21.493 -3.059 -13.455 1.00 92.12 72 THR A N 1
ATOM 579 C CA . THR A 1 72 ? 20.301 -2.662 -14.222 1.00 92.12 72 THR A CA 1
ATOM 580 C C . THR A 1 72 ? 20.680 -1.841 -15.451 1.00 92.12 72 THR A C 1
ATOM 582 O O . THR A 1 72 ? 20.309 -2.210 -16.558 1.00 92.12 72 THR A O 1
ATOM 585 N N . VAL A 1 73 ? 21.501 -0.798 -15.282 1.00 90.50 73 VAL A N 1
ATOM 586 C CA . VAL A 1 73 ? 22.001 0.035 -16.391 1.00 90.50 73 VAL A CA 1
ATOM 587 C C . VAL A 1 73 ? 22.767 -0.804 -17.416 1.00 90.50 73 VAL A C 1
ATOM 589 O O . VAL A 1 73 ? 22.499 -0.708 -18.611 1.00 90.50 73 VAL A O 1
ATOM 592 N N . ALA A 1 74 ? 23.679 -1.668 -16.958 1.00 91.44 74 ALA A N 1
ATOM 593 C CA . ALA A 1 74 ? 24.466 -2.524 -17.845 1.00 91.44 74 ALA A CA 1
ATOM 594 C C . ALA A 1 74 ? 23.587 -3.490 -18.660 1.00 91.44 74 ALA A C 1
ATOM 596 O O . ALA A 1 74 ? 23.794 -3.648 -19.863 1.00 91.44 74 ALA A O 1
ATOM 597 N N . ASN A 1 75 ? 22.580 -4.100 -18.028 1.00 93.25 75 ASN A N 1
ATOM 598 C CA . ASN A 1 75 ? 21.653 -5.007 -18.702 1.00 93.25 75 ASN A CA 1
ATOM 599 C C . ASN A 1 75 ? 20.830 -4.264 -19.765 1.00 93.25 75 ASN A C 1
ATOM 601 O O . ASN A 1 75 ? 20.720 -4.749 -20.892 1.00 93.25 75 ASN A O 1
ATOM 605 N N . LEU A 1 76 ? 20.323 -3.068 -19.442 1.00 91.19 76 LEU A N 1
ATOM 606 C CA . LEU A 1 76 ? 19.536 -2.250 -20.372 1.00 91.19 76 LEU A CA 1
ATOM 607 C C . LEU A 1 76 ? 20.339 -1.755 -21.577 1.00 91.19 76 LEU A C 1
ATOM 609 O O . LEU A 1 76 ? 19.783 -1.632 -22.666 1.00 91.19 76 LEU A O 1
ATOM 613 N N . GLY A 1 77 ? 21.651 -1.558 -21.418 1.00 86.94 77 GLY A N 1
ATOM 614 C CA . GLY A 1 77 ? 22.552 -1.298 -22.542 1.00 86.94 77 GLY A CA 1
ATOM 615 C C . GLY A 1 77 ? 22.650 -2.464 -23.537 1.00 86.94 77 GLY A C 1
ATOM 616 O O . GLY A 1 77 ? 23.000 -2.246 -24.693 1.00 86.94 77 GLY A O 1
ATOM 617 N N . SER A 1 78 ? 22.326 -3.691 -23.110 1.00 85.62 78 SER A N 1
ATOM 618 C CA . SER A 1 78 ? 22.323 -4.886 -23.968 1.00 85.62 78 SER A CA 1
ATOM 619 C C . SER A 1 78 ? 20.934 -5.273 -24.490 1.00 85.62 78 SER A C 1
ATOM 621 O O . SER A 1 78 ? 20.818 -5.733 -25.625 1.00 85.62 78 SER A O 1
ATOM 623 N N . ALA A 1 79 ? 19.881 -5.080 -23.690 1.00 89.00 79 ALA A N 1
ATOM 624 C CA . ALA A 1 79 ? 18.503 -5.380 -24.060 1.00 89.00 79 ALA A CA 1
ATOM 625 C C . ALA A 1 79 ? 17.530 -4.460 -23.311 1.00 89.00 79 ALA A C 1
ATOM 627 O O . ALA A 1 79 ? 17.503 -4.441 -22.083 1.00 89.00 79 ALA A O 1
ATOM 628 N N . SER A 1 80 ? 16.687 -3.738 -24.051 1.00 92.44 80 SER A N 1
ATOM 629 C CA . SER A 1 80 ? 15.699 -2.819 -23.469 1.00 92.44 80 SER A CA 1
ATOM 630 C C . SER A 1 80 ? 14.381 -3.493 -23.088 1.00 92.44 80 SER A C 1
ATOM 632 O O . SER A 1 80 ? 13.596 -2.911 -22.345 1.00 92.44 80 SER A O 1
ATOM 634 N N . SER A 1 81 ? 14.118 -4.707 -23.580 1.00 96.94 81 SER A N 1
ATOM 635 C CA . SER A 1 81 ? 12.921 -5.467 -23.219 1.00 96.94 81 SER A CA 1
ATOM 636 C C . SER A 1 81 ? 12.982 -5.916 -21.765 1.00 96.94 81 SER A C 1
ATOM 638 O O . SER A 1 81 ? 13.918 -6.602 -21.351 1.00 96.94 81 SER A O 1
ATOM 640 N N . VAL A 1 82 ? 11.949 -5.559 -21.009 1.00 97.62 82 VAL A N 1
ATOM 641 C CA . VAL A 1 82 ? 11.840 -5.856 -19.581 1.00 97.62 82 VAL A CA 1
ATOM 642 C C . VAL A 1 82 ? 10.475 -6.430 -19.230 1.00 97.62 82 VAL A C 1
ATOM 644 O O . VAL A 1 82 ? 9.500 -6.275 -19.968 1.00 97.62 82 VAL A O 1
ATOM 647 N N . CYS A 1 83 ? 10.414 -7.070 -18.066 1.00 98.12 83 CYS A N 1
ATOM 648 C CA . CYS A 1 83 ? 9.167 -7.447 -17.414 1.00 98.12 83 CYS A CA 1
ATOM 649 C C . CYS A 1 83 ? 9.121 -6.772 -16.042 1.00 98.12 83 CYS A C 1
ATOM 651 O O . CYS A 1 83 ? 10.080 -6.874 -15.284 1.00 98.12 83 CYS A O 1
ATOM 653 N N . PHE A 1 84 ? 8.032 -6.093 -15.704 1.00 98.44 84 PHE A N 1
ATOM 654 C CA . PHE A 1 84 ? 7.830 -5.483 -14.391 1.00 98.44 84 PHE A CA 1
ATOM 655 C C . PHE A 1 84 ? 6.617 -6.123 -13.723 1.00 98.44 84 PHE A C 1
ATOM 657 O O . PHE A 1 84 ? 5.551 -6.213 -14.326 1.00 98.44 84 PHE A O 1
ATOM 664 N N . SER A 1 85 ? 6.779 -6.617 -12.500 1.00 98.38 85 SER A N 1
ATOM 665 C CA . SER A 1 85 ? 5.729 -7.344 -11.791 1.00 98.38 85 SER A CA 1
ATOM 666 C C . SER A 1 85 ? 5.440 -6.704 -10.448 1.00 98.38 85 SER A C 1
ATOM 668 O O . SER A 1 85 ? 6.351 -6.376 -9.692 1.00 98.38 85 SER A O 1
ATOM 670 N N . ILE A 1 86 ? 4.158 -6.597 -10.129 1.00 98.38 86 ILE A N 1
ATOM 671 C CA . ILE A 1 86 ? 3.657 -6.131 -8.842 1.00 98.38 86 ILE A CA 1
ATOM 672 C C . ILE A 1 86 ? 2.730 -7.215 -8.302 1.00 98.38 86 ILE A C 1
ATOM 674 O O . ILE A 1 86 ? 1.937 -7.780 -9.059 1.00 98.38 86 ILE A O 1
ATOM 678 N N . MET A 1 87 ? 2.826 -7.514 -7.009 1.00 96.69 87 MET A N 1
ATOM 679 C CA . MET A 1 87 ? 1.900 -8.424 -6.347 1.00 96.69 87 MET A CA 1
ATOM 680 C C . MET A 1 87 ? 1.492 -7.915 -4.972 1.00 96.69 87 MET A C 1
ATOM 682 O O . MET A 1 87 ? 2.273 -7.280 -4.268 1.00 96.69 87 MET A O 1
ATOM 686 N N . GLU A 1 88 ? 0.283 -8.283 -4.591 1.00 94.44 88 GLU A N 1
ATOM 687 C CA . GLU A 1 88 ? -0.290 -8.117 -3.270 1.00 94.44 88 GLU A CA 1
ATOM 688 C C . GLU A 1 88 ? -0.828 -9.476 -2.821 1.00 94.44 88 GLU A C 1
ATOM 690 O O . GLU A 1 88 ? -1.489 -10.179 -3.590 1.00 94.44 88 GLU A O 1
ATOM 695 N N . MET A 1 89 ? -0.502 -9.867 -1.591 1.00 94.88 89 MET A N 1
ATOM 696 C CA . MET A 1 89 ? -0.979 -11.107 -0.988 1.00 94.88 89 MET A CA 1
ATOM 697 C C . MET A 1 89 ? -2.092 -10.786 0.007 1.00 94.88 89 MET A C 1
ATOM 699 O O . MET A 1 89 ? -1.898 -9.963 0.898 1.00 94.88 89 MET A O 1
ATOM 703 N N . GLY A 1 90 ? -3.229 -11.457 -0.149 1.00 91.69 90 GLY A N 1
ATOM 704 C CA . GLY A 1 90 ? -4.357 -11.401 0.774 1.00 91.69 90 GLY A CA 1
ATOM 705 C C . GLY A 1 90 ? -4.319 -12.531 1.807 1.00 91.69 90 GLY A C 1
ATOM 706 O O . GLY A 1 90 ? -3.249 -12.999 2.213 1.00 91.69 90 GLY A O 1
ATOM 707 N N . ARG A 1 91 ? -5.501 -13.008 2.212 1.00 92.44 91 ARG A N 1
ATOM 708 C CA . ARG A 1 91 ? -5.638 -14.093 3.193 1.00 92.44 91 ARG A CA 1
ATOM 709 C C . ARG A 1 91 ? -5.211 -15.443 2.614 1.00 92.44 91 ARG A C 1
ATOM 711 O O . ARG A 1 91 ? -5.416 -15.744 1.436 1.00 92.44 91 ARG A O 1
ATOM 718 N N . LEU A 1 92 ? -4.667 -16.296 3.472 1.00 89.88 92 LEU A N 1
ATOM 719 C CA . LEU A 1 92 ? -4.524 -17.728 3.241 1.00 89.88 92 LEU A CA 1
ATOM 720 C C . LEU A 1 92 ? -5.876 -18.409 3.467 1.00 89.88 92 LEU A C 1
ATOM 722 O O . LEU A 1 92 ? -6.594 -18.109 4.417 1.00 89.88 92 LEU A O 1
ATOM 726 N N . LEU A 1 93 ? -6.221 -19.325 2.571 1.00 92.44 93 LEU A N 1
ATOM 727 C CA . LEU A 1 93 ? -7.522 -19.974 2.477 1.00 92.44 93 LEU A CA 1
ATOM 728 C C . LEU A 1 93 ? -7.347 -21.465 2.790 1.00 92.44 93 LEU A C 1
ATOM 730 O O . LEU A 1 93 ? -6.893 -22.208 1.910 1.00 92.44 93 LEU A O 1
ATOM 734 N N . PRO A 1 94 ? -7.658 -21.914 4.020 1.00 84.19 94 PRO A N 1
ATOM 735 C CA . PRO A 1 94 ? -7.516 -23.314 4.380 1.00 84.19 94 PRO A CA 1
ATOM 736 C C . PRO A 1 94 ? -8.556 -24.194 3.693 1.00 84.19 94 PRO A C 1
ATOM 738 O O . PRO A 1 94 ? -9.665 -23.755 3.385 1.00 84.19 94 PRO A O 1
ATOM 741 N N . ALA A 1 95 ? -8.197 -25.460 3.504 1.00 86.88 95 ALA A N 1
ATOM 742 C CA . ALA A 1 95 ? -9.078 -26.497 2.985 1.00 86.88 95 ALA A CA 1
ATOM 743 C C . ALA A 1 95 ? -8.785 -27.845 3.672 1.00 86.88 95 ALA A C 1
ATOM 745 O O . ALA A 1 95 ? -7.669 -28.033 4.171 1.00 86.88 95 ALA A O 1
ATOM 746 N N . PRO A 1 96 ? -9.751 -28.785 3.706 1.00 80.75 96 PRO A N 1
ATOM 747 C CA . PRO A 1 96 ? -9.530 -30.125 4.253 1.00 80.75 96 PRO A CA 1
ATOM 748 C C . PRO A 1 96 ? -8.428 -30.893 3.510 1.00 80.75 96 PRO A C 1
ATOM 750 O O . P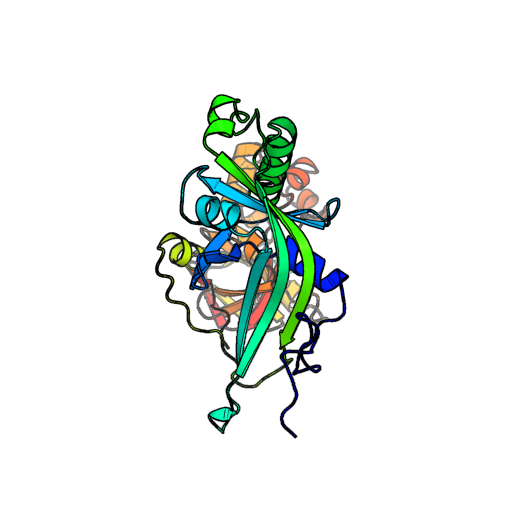RO A 1 96 ? -7.637 -31.606 4.129 1.00 80.75 96 PRO A O 1
ATOM 753 N N . GLU A 1 97 ? -8.347 -30.731 2.188 1.00 93.38 97 GLU A N 1
ATOM 754 C CA . GLU A 1 97 ? -7.301 -31.303 1.349 1.00 93.38 97 GLU A CA 1
ATOM 755 C C . GLU A 1 97 ? -6.136 -30.326 1.150 1.00 93.38 97 GLU A C 1
ATOM 757 O O . GLU A 1 97 ? -6.310 -29.179 0.739 1.00 93.38 97 GLU A O 1
ATOM 762 N N . ALA A 1 98 ? -4.905 -30.811 1.337 1.00 85.38 98 ALA A N 1
ATOM 763 C CA . ALA A 1 98 ? -3.697 -29.988 1.228 1.00 85.38 98 ALA A CA 1
ATOM 764 C C . ALA A 1 98 ? -3.523 -29.292 -0.138 1.00 85.38 98 ALA A C 1
ATOM 766 O O . ALA A 1 98 ? -2.907 -28.234 -0.210 1.00 85.38 98 ALA A O 1
ATOM 767 N N . LEU A 1 99 ? -4.052 -29.870 -1.222 1.00 89.75 99 LEU A N 1
ATOM 768 C CA . LEU A 1 99 ? -3.953 -29.301 -2.574 1.00 89.75 99 LEU A CA 1
ATOM 769 C C . LEU A 1 99 ? -4.995 -28.211 -2.864 1.00 89.75 99 LEU A C 1
ATOM 771 O O . LEU A 1 99 ? -4.852 -27.494 -3.852 1.00 89.75 99 LEU A O 1
ATOM 775 N N . GLU A 1 100 ? -6.009 -28.078 -2.011 1.00 90.00 100 GLU A N 1
ATOM 776 C CA . GLU A 1 100 ? -7.048 -27.047 -2.117 1.00 90.00 100 GLU A CA 1
ATOM 777 C C . GLU A 1 100 ? -6.729 -25.815 -1.255 1.00 90.00 100 GLU A C 1
ATOM 779 O O . GLU A 1 100 ? -7.389 -24.779 -1.371 1.00 90.00 100 GLU A O 1
ATOM 784 N N . PHE A 1 101 ? -5.670 -25.889 -0.437 1.00 89.88 101 PHE A N 1
ATOM 785 C CA . PHE A 1 101 ? -5.125 -24.728 0.256 1.00 89.88 101 PHE A CA 1
ATOM 786 C C . PHE A 1 101 ? -4.726 -23.661 -0.764 1.00 89.88 101 PHE A C 1
ATOM 788 O O . PHE A 1 101 ? -4.042 -23.927 -1.757 1.00 89.88 101 PHE A O 1
ATOM 795 N N . SER A 1 102 ? -5.161 -22.431 -0.531 1.00 94.31 102 SER A N 1
ATOM 796 C CA . SER A 1 102 ? -4.971 -21.350 -1.491 1.00 94.31 102 SER A CA 1
ATOM 797 C C . SER A 1 102 ? -4.621 -20.046 -0.793 1.00 94.31 102 SER A C 1
ATOM 799 O O . SER A 1 102 ? -4.599 -19.951 0.425 1.00 94.31 102 SER A O 1
ATOM 801 N N . VAL A 1 103 ? -4.341 -19.024 -1.592 1.00 96.12 103 VAL A N 1
ATOM 802 C CA . VAL A 1 103 ? -4.134 -17.654 -1.142 1.00 96.12 103 VAL A CA 1
ATOM 803 C C . VAL A 1 103 ? -4.959 -16.705 -2.005 1.00 96.12 103 VAL A C 1
ATOM 805 O O . VAL A 1 103 ? -5.174 -16.973 -3.197 1.00 96.12 103 VAL A O 1
ATOM 808 N N . GLU A 1 104 ? -5.457 -15.640 -1.398 1.00 97.62 104 GLU A N 1
ATOM 809 C CA . GLU A 1 104 ? -5.945 -14.470 -2.115 1.00 97.62 104 GLU A CA 1
ATOM 810 C C . GLU A 1 104 ? -4.761 -13.654 -2.618 1.00 97.62 104 GLU A C 1
ATOM 812 O O . GLU A 1 104 ? -3.730 -13.553 -1.959 1.00 97.62 104 GLU A O 1
ATOM 817 N N . TYR A 1 105 ? -4.878 -13.077 -3.802 1.00 97.50 105 TYR A N 1
ATOM 818 C CA . TYR A 1 105 ? -3.831 -12.222 -4.335 1.00 97.50 105 TYR A CA 1
ATOM 819 C C . TYR A 1 105 ? -4.380 -11.307 -5.414 1.00 97.50 105 TYR A C 1
ATOM 821 O O . TYR A 1 105 ? -5.362 -11.628 -6.088 1.00 97.50 105 TYR A O 1
ATOM 829 N N . ALA A 1 106 ? -3.671 -10.213 -5.628 1.00 98.06 106 ALA A N 1
ATOM 830 C CA . ALA A 1 106 ? -3.802 -9.341 -6.777 1.00 98.06 106 ALA A CA 1
ATOM 831 C C . ALA A 1 106 ? -2.406 -9.129 -7.369 1.00 98.06 106 ALA A C 1
ATOM 833 O O . ALA A 1 106 ? -1.408 -9.127 -6.650 1.00 98.06 106 ALA A O 1
ATOM 834 N N . GLY A 1 107 ? -2.299 -8.993 -8.682 1.00 97.81 107 GLY A N 1
ATOM 835 C CA . GLY A 1 107 ? -1.014 -8.705 -9.297 1.00 97.81 107 GLY A CA 1
ATOM 836 C C . GLY A 1 107 ? -1.133 -8.293 -10.747 1.00 97.81 107 GLY A C 1
ATOM 837 O O . GLY A 1 107 ? -2.051 -8.712 -11.454 1.00 97.81 107 GLY A O 1
ATOM 838 N N . VAL A 1 108 ? -0.171 -7.484 -11.172 1.00 98.62 108 VAL A N 1
ATOM 839 C CA . VAL A 1 108 ? -0.053 -6.968 -12.533 1.00 98.62 108 VAL A CA 1
ATOM 840 C C . VAL A 1 108 ? 1.338 -7.312 -13.047 1.00 98.62 108 VAL A C 1
ATOM 842 O O . VAL A 1 108 ? 2.341 -7.081 -12.367 1.00 98.62 108 VAL A O 1
ATOM 845 N N . THR A 1 109 ? 1.395 -7.878 -14.246 1.00 98.56 109 THR A N 1
ATOM 846 C CA . THR A 1 109 ? 2.627 -8.149 -14.985 1.00 98.56 109 THR A CA 1
ATOM 847 C C . THR A 1 109 ? 2.637 -7.293 -16.240 1.00 98.56 109 THR A C 1
ATOM 849 O O . THR A 1 109 ? 1.724 -7.370 -17.059 1.00 98.56 109 THR A O 1
ATOM 852 N N . ILE A 1 110 ? 3.677 -6.481 -16.371 1.00 98.62 110 ILE A N 1
ATOM 853 C CA . ILE A 1 110 ? 3.884 -5.498 -17.429 1.00 98.62 110 ILE A CA 1
ATOM 854 C C . ILE A 1 110 ? 5.049 -5.962 -18.293 1.00 98.62 110 ILE A C 1
ATOM 856 O O . ILE A 1 110 ? 6.124 -6.272 -17.778 1.00 98.62 110 ILE A O 1
ATOM 860 N N . PHE A 1 111 ? 4.856 -5.942 -19.604 1.00 98.38 111 PHE A N 1
ATOM 861 C CA . PHE A 1 111 ? 5.900 -6.117 -20.602 1.00 98.38 111 PHE A CA 1
ATOM 862 C C . PHE A 1 111 ? 6.110 -4.792 -21.325 1.00 98.38 111 PHE A C 1
ATOM 864 O O . PHE A 1 111 ? 5.158 -4.111 -21.710 1.00 98.38 111 PHE A O 1
ATOM 871 N N . GLY A 1 112 ? 7.367 -4.406 -21.502 1.00 97.94 112 GLY A N 1
ATOM 872 C CA . GLY A 1 112 ? 7.660 -3.122 -22.114 1.00 97.94 112 GLY A CA 1
ATOM 873 C C . GLY A 1 112 ? 9.126 -2.914 -22.424 1.00 97.94 112 GLY A C 1
ATOM 874 O O . GLY A 1 112 ? 9.947 -3.835 -22.335 1.00 97.94 112 GLY A O 1
ATOM 875 N N . LYS A 1 113 ? 9.445 -1.669 -22.776 1.00 97.75 113 LYS A N 1
ATOM 876 C CA . LYS A 1 113 ? 10.812 -1.228 -23.056 1.00 97.75 113 LYS A CA 1
ATOM 877 C C . LYS A 1 113 ? 11.261 -0.213 -22.026 1.00 97.75 113 LYS A C 1
ATOM 879 O O . LYS A 1 113 ? 10.626 0.828 -21.868 1.00 97.75 113 LYS A O 1
ATOM 884 N N . ALA A 1 114 ? 12.354 -0.532 -21.347 1.00 96.38 114 ALA A N 1
ATOM 885 C CA . ALA A 1 114 ? 12.999 0.357 -20.401 1.00 96.38 114 ALA A CA 1
ATOM 886 C C . ALA A 1 114 ? 14.073 1.203 -21.088 1.00 96.38 114 ALA A C 1
ATOM 888 O O . ALA A 1 114 ? 14.873 0.697 -21.878 1.00 96.38 114 ALA A O 1
ATOM 889 N N . GLU A 1 115 ? 14.112 2.481 -20.739 1.00 93.56 115 GLU A N 1
ATOM 890 C CA . GLU A 1 115 ? 15.139 3.432 -21.154 1.00 93.56 115 GLU A CA 1
ATOM 891 C C . GLU A 1 115 ? 15.516 4.345 -19.983 1.00 93.56 115 GLU A C 1
ATOM 893 O O . GLU A 1 115 ? 14.735 4.529 -19.043 1.00 93.56 115 GLU A O 1
ATOM 898 N N . ILE A 1 116 ? 16.721 4.909 -20.048 1.00 92.94 116 ILE A N 1
ATOM 899 C CA . ILE A 1 116 ? 17.159 5.975 -19.145 1.00 92.94 116 ILE A CA 1
ATOM 900 C C . ILE A 1 116 ? 16.684 7.304 -19.731 1.00 92.94 116 ILE A C 1
ATOM 902 O O . ILE A 1 116 ? 16.738 7.513 -20.942 1.00 92.94 116 ILE A O 1
ATOM 906 N N . VAL A 1 117 ? 16.183 8.185 -18.873 1.00 93.25 117 VAL A N 1
ATOM 907 C CA . VAL A 1 117 ? 15.761 9.532 -19.259 1.00 93.25 117 VAL A CA 1
ATOM 908 C C . VAL A 1 117 ? 16.964 10.469 -19.178 1.00 93.25 117 VAL A C 1
ATOM 910 O O . VAL A 1 117 ? 17.404 10.814 -18.084 1.00 93.25 117 VAL A O 1
ATOM 913 N N . ASP A 1 118 ? 17.487 10.867 -20.340 1.00 89.06 118 ASP A N 1
ATOM 914 C CA . ASP A 1 118 ? 18.676 11.728 -20.448 1.00 89.06 118 ASP A CA 1
ATOM 915 C C . ASP A 1 118 ? 18.370 13.230 -20.297 1.00 89.06 118 ASP A C 1
ATOM 917 O O . ASP A 1 118 ? 19.253 14.012 -19.950 1.00 89.06 118 ASP A O 1
ATOM 921 N N . ASP A 1 119 ? 17.132 13.654 -20.570 1.00 91.62 119 ASP A N 1
ATOM 922 C CA . ASP A 1 119 ? 16.728 15.058 -20.455 1.00 91.62 119 ASP A CA 1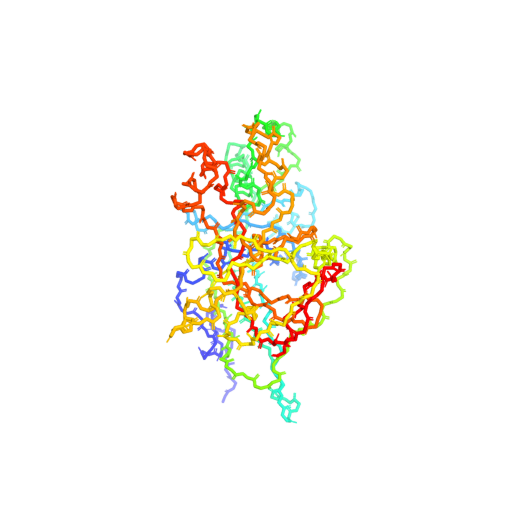
ATOM 923 C C . ASP A 1 119 ? 16.534 15.455 -18.984 1.00 91.62 119 ASP A C 1
ATOM 925 O O . ASP A 1 119 ? 15.684 14.901 -18.284 1.00 91.62 119 ASP A O 1
ATOM 929 N N . GLU A 1 120 ? 17.313 16.432 -18.509 1.00 89.81 120 GLU A N 1
ATOM 930 C CA . GLU A 1 120 ? 17.320 16.839 -17.096 1.00 89.81 120 GLU A CA 1
ATOM 931 C C . GLU A 1 120 ? 15.966 17.406 -16.635 1.00 89.81 120 GLU A C 1
ATOM 933 O O . GLU A 1 120 ? 15.556 17.176 -15.491 1.00 89.81 120 GLU A O 1
ATOM 938 N N . ALA A 1 121 ? 15.248 18.121 -17.508 1.00 90.75 121 ALA A N 1
ATOM 939 C CA . ALA A 1 121 ? 13.946 18.695 -17.175 1.00 90.75 121 ALA A CA 1
ATOM 940 C C . ALA A 1 121 ? 12.884 17.596 -17.024 1.00 90.75 121 ALA A C 1
ATOM 942 O O . ALA A 1 121 ? 12.159 17.568 -16.025 1.00 90.75 121 ALA A O 1
ATOM 943 N N . GLN A 1 122 ? 12.849 16.641 -17.958 1.00 92.94 122 GLN A N 1
ATOM 944 C CA . GLN A 1 122 ? 11.978 15.472 -17.886 1.00 92.94 122 GLN A CA 1
ATOM 945 C C . GLN A 1 122 ? 12.322 14.603 -16.673 1.00 92.94 122 GLN A C 1
ATOM 947 O O . GLN A 1 122 ? 11.422 14.205 -15.938 1.00 92.94 122 GLN A O 1
ATOM 952 N N . ALA A 1 123 ? 13.605 14.343 -16.411 1.00 92.50 123 ALA A N 1
ATOM 953 C CA . ALA A 1 123 ? 14.031 13.583 -15.237 1.00 92.50 123 ALA A CA 1
ATOM 954 C C . ALA A 1 123 ? 13.570 14.250 -13.930 1.00 92.50 123 ALA A C 1
ATOM 956 O O . ALA A 1 123 ? 13.061 13.570 -13.040 1.00 92.50 123 ALA A O 1
ATOM 957 N N . THR A 1 124 ? 13.683 15.578 -13.835 1.00 91.88 124 THR A N 1
ATOM 958 C CA . THR A 1 124 ? 13.212 16.348 -12.672 1.00 91.88 124 THR A CA 1
ATOM 959 C C . THR A 1 124 ? 11.702 16.212 -12.481 1.00 91.88 124 THR A C 1
ATOM 961 O O . THR A 1 124 ? 11.253 15.917 -11.375 1.00 91.88 124 THR A O 1
ATOM 964 N N . GLN A 1 125 ? 10.915 16.356 -13.551 1.00 93.19 125 GLN A N 1
ATOM 965 C CA . GLN A 1 125 ? 9.459 16.185 -13.497 1.00 93.19 125 GLN A CA 1
ATOM 966 C C . GLN A 1 125 ? 9.066 14.768 -13.051 1.00 93.19 125 GLN A C 1
ATOM 968 O O . GLN A 1 125 ? 8.195 14.593 -12.205 1.00 93.19 125 GLN A O 1
ATOM 973 N N . LEU A 1 126 ? 9.736 13.748 -13.583 1.00 95.00 126 LEU A N 1
ATOM 974 C CA . LEU A 1 126 ? 9.472 12.349 -13.250 1.00 95.00 126 LEU A CA 1
ATOM 975 C C . LEU A 1 126 ? 9.864 11.990 -11.807 1.00 95.00 126 LEU A C 1
ATOM 977 O O . LEU A 1 126 ? 9.181 11.195 -11.161 1.00 95.00 126 LEU A O 1
ATOM 981 N N . LEU A 1 127 ? 10.936 12.586 -11.277 1.00 93.69 127 LEU A N 1
ATOM 982 C CA . LEU A 1 127 ? 11.279 12.478 -9.855 1.00 93.69 127 LEU A CA 1
ATOM 983 C C . LEU A 1 127 ? 10.225 13.153 -8.971 1.00 93.69 127 LEU A C 1
ATOM 985 O O . LEU A 1 127 ? 9.914 12.621 -7.906 1.00 93.69 127 LEU A O 1
ATOM 989 N N . GLN A 1 128 ? 9.645 14.270 -9.419 1.00 92.56 128 GLN A N 1
ATOM 990 C CA . GLN A 1 128 ? 8.556 14.921 -8.695 1.00 92.56 128 GLN A CA 1
ATOM 991 C C . GLN A 1 128 ? 7.328 14.009 -8.592 1.00 92.56 128 GLN A C 1
ATOM 993 O O . GLN A 1 128 ? 6.800 13.857 -7.499 1.00 92.56 128 GLN A O 1
ATOM 998 N N . LEU A 1 129 ? 6.952 13.291 -9.660 1.00 95.50 129 LEU A N 1
ATOM 999 C CA . LEU A 1 129 ? 5.842 12.322 -9.606 1.00 95.50 129 LEU A CA 1
ATOM 1000 C C . LEU A 1 129 ? 6.048 11.227 -8.544 1.00 95.50 129 LEU A C 1
ATOM 1002 O O . LEU A 1 129 ? 5.093 10.779 -7.909 1.00 95.50 129 LEU A O 1
ATOM 1006 N N . LEU A 1 130 ? 7.292 10.778 -8.338 1.00 95.19 130 LEU A N 1
ATOM 1007 C CA . LEU A 1 130 ? 7.606 9.851 -7.249 1.00 95.19 130 LEU A CA 1
ATOM 1008 C C . LEU A 1 130 ? 7.385 10.522 -5.886 1.00 95.19 130 LEU A C 1
ATOM 1010 O O . LEU A 1 130 ? 6.752 9.931 -5.014 1.00 95.19 130 LEU A O 1
ATOM 1014 N N . LEU A 1 131 ? 7.882 11.743 -5.692 1.00 93.25 131 LEU A N 1
ATOM 1015 C CA . LEU A 1 131 ? 7.714 12.474 -4.433 1.00 93.25 131 LEU A CA 1
ATOM 1016 C C . LEU A 1 131 ? 6.239 12.747 -4.129 1.00 93.25 131 LEU A C 1
ATOM 1018 O O . LEU A 1 131 ? 5.804 12.466 -3.016 1.00 93.25 131 LEU A O 1
ATOM 1022 N N . ASP A 1 132 ? 5.457 13.162 -5.121 1.00 92.69 132 ASP A N 1
ATOM 1023 C CA . ASP A 1 132 ? 4.020 13.406 -4.975 1.00 92.69 132 ASP A CA 1
ATOM 1024 C C . ASP A 1 132 ? 3.275 12.131 -4.546 1.00 92.69 132 ASP A C 1
ATOM 1026 O O . ASP A 1 132 ? 2.356 12.184 -3.731 1.00 92.69 132 ASP A O 1
ATOM 1030 N N . LYS A 1 133 ? 3.701 10.955 -5.030 1.00 95.19 133 LYS A N 1
ATOM 1031 C CA . LYS A 1 133 ? 3.116 9.670 -4.620 1.00 95.19 133 LYS A CA 1
ATOM 1032 C C . LYS A 1 133 ? 3.459 9.292 -3.175 1.00 95.19 133 LYS A C 1
ATOM 1034 O O . LYS A 1 133 ? 2.589 8.809 -2.452 1.00 95.19 133 LYS A O 1
ATOM 1039 N N . TYR A 1 134 ? 4.718 9.434 -2.760 1.00 95.00 134 TYR A N 1
ATOM 1040 C CA . TYR A 1 134 ? 5.194 8.874 -1.481 1.00 95.00 134 TYR A CA 1
ATOM 1041 C C . TYR A 1 134 ? 5.257 9.877 -0.329 1.00 95.00 134 TYR A C 1
ATOM 1043 O O . TYR A 1 134 ? 5.233 9.474 0.834 1.00 95.00 134 TYR A O 1
ATOM 1051 N N . ALA A 1 135 ? 5.340 11.166 -0.633 1.00 92.44 135 ALA A N 1
ATOM 1052 C CA . ALA A 1 135 ? 5.437 12.247 0.333 1.00 92.44 135 ALA A CA 1
ATOM 1053 C C . ALA A 1 135 ? 4.620 13.481 -0.112 1.00 92.44 135 ALA A C 1
ATOM 1055 O O . ALA A 1 135 ? 5.164 14.581 -0.135 1.00 92.44 135 ALA A O 1
ATOM 1056 N N . PRO A 1 136 ? 3.306 13.341 -0.395 1.00 91.31 136 PRO A N 1
ATOM 1057 C CA . PRO A 1 136 ? 2.464 14.444 -0.887 1.00 91.31 136 PRO A CA 1
ATOM 1058 C C . PRO A 1 136 ? 2.332 15.626 0.086 1.00 91.31 136 PRO A C 1
ATOM 1060 O O . PRO A 1 136 ? 1.820 16.675 -0.279 1.00 91.31 136 PRO A O 1
ATOM 1063 N N . HIS A 1 137 ? 2.733 15.442 1.344 1.00 89.38 137 HIS A N 1
ATOM 1064 C CA . HIS A 1 137 ? 2.713 16.475 2.375 1.00 89.38 137 HIS A CA 1
ATOM 1065 C C . HIS A 1 137 ? 4.012 17.291 2.433 1.00 89.38 137 HIS A C 1
ATOM 1067 O O . HIS A 1 137 ? 4.040 18.283 3.153 1.00 89.38 137 HIS A O 1
ATOM 1073 N N . LEU A 1 138 ? 5.070 16.875 1.722 1.00 85.88 138 LEU A N 1
ATOM 1074 C CA . LEU A 1 138 ? 6.361 17.561 1.702 1.00 85.88 138 LEU A CA 1
ATOM 1075 C C . LEU A 1 138 ? 6.541 18.322 0.389 1.00 85.88 138 LEU A C 1
ATOM 1077 O O . LEU A 1 138 ? 6.490 17.734 -0.694 1.00 85.88 138 LEU A O 1
ATOM 1081 N N . HIS A 1 139 ? 6.862 19.607 0.484 1.00 85.00 139 HIS A N 1
ATOM 1082 C CA . HIS A 1 139 ? 6.989 20.498 -0.664 1.00 85.00 139 HIS A CA 1
ATOM 1083 C C . HIS A 1 139 ? 8.426 20.997 -0.830 1.00 85.00 139 HIS A C 1
ATOM 1085 O O . HIS A 1 139 ? 9.097 21.409 0.121 1.00 85.00 139 HIS A O 1
ATOM 1091 N N . ALA A 1 140 ? 8.913 20.972 -2.072 1.00 86.12 140 ALA A N 1
ATOM 1092 C CA . ALA A 1 140 ? 10.223 21.512 -2.402 1.00 86.12 140 ALA A CA 1
ATOM 1093 C C . ALA A 1 140 ? 10.230 23.042 -2.227 1.00 86.12 140 ALA A C 1
ATOM 1095 O O . ALA A 1 140 ? 9.383 23.742 -2.773 1.00 86.12 140 ALA A O 1
ATOM 1096 N N . GLY A 1 141 ? 11.220 23.560 -1.505 1.00 87.69 141 GLY A N 1
ATOM 1097 C CA . GLY A 1 141 ? 11.332 24.964 -1.103 1.00 87.69 141 GLY A CA 1
ATOM 1098 C C . GLY A 1 141 ? 10.909 25.214 0.345 1.00 87.69 141 GLY A C 1
ATOM 1099 O O . GLY A 1 141 ? 11.531 26.053 0.995 1.00 87.69 141 GLY A O 1
ATOM 1100 N N . ASP A 1 142 ? 9.945 24.442 0.853 1.00 89.38 142 ASP A N 1
ATOM 1101 C CA . ASP A 1 142 ? 9.420 24.570 2.217 1.00 89.38 142 ASP A CA 1
ATOM 1102 C C . ASP A 1 142 ? 10.047 23.526 3.152 1.00 89.38 142 ASP A C 1
ATOM 1104 O O . ASP A 1 142 ? 10.710 23.873 4.130 1.00 89.38 142 ASP A O 1
ATOM 1108 N N . ASP A 1 143 ? 9.902 22.242 2.809 1.00 92.50 143 ASP A N 1
ATOM 1109 C CA . ASP A 1 143 ? 10.340 21.117 3.645 1.00 92.50 143 ASP A CA 1
ATOM 1110 C C . ASP A 1 143 ? 11.734 20.597 3.261 1.00 92.50 143 ASP A C 1
ATOM 1112 O O . ASP A 1 143 ? 12.498 20.113 4.099 1.00 92.50 143 ASP A O 1
ATOM 1116 N N . TYR A 1 144 ? 12.090 20.687 1.977 1.00 89.25 144 TYR A N 1
ATOM 1117 C CA . TYR A 1 144 ? 13.393 20.276 1.449 1.00 89.25 144 TYR A CA 1
ATOM 1118 C C . TYR A 1 144 ? 13.793 21.123 0.242 1.00 89.25 144 TYR A C 1
ATOM 1120 O O . TYR A 1 144 ? 12.960 21.714 -0.435 1.00 89.25 144 TYR A O 1
ATOM 1128 N N . ARG A 1 145 ? 15.091 21.189 -0.069 1.00 90.81 145 ARG A N 1
ATOM 1129 C CA . ARG A 1 145 ? 15.561 21.937 -1.245 1.00 90.81 145 ARG A CA 1
ATOM 1130 C C . ARG A 1 145 ? 15.261 21.188 -2.557 1.00 90.81 145 ARG A C 1
ATOM 1132 O O . ARG A 1 145 ? 15.403 19.965 -2.582 1.00 90.81 145 ARG A O 1
ATOM 1139 N N . PRO A 1 146 ? 14.966 21.893 -3.662 1.00 86.56 146 PRO A N 1
ATOM 1140 C CA . PRO A 1 146 ? 14.849 21.271 -4.980 1.00 86.56 146 PRO A CA 1
ATOM 1141 C C . PRO A 1 146 ? 16.126 20.521 -5.425 1.00 86.56 146 PRO A C 1
ATOM 1143 O O . PRO A 1 146 ? 17.231 20.861 -4.966 1.00 86.56 146 PRO A O 1
ATOM 1146 N N . PRO A 1 147 ? 16.003 19.538 -6.343 1.00 84.50 147 PRO A N 1
ATOM 1147 C CA . PRO A 1 147 ? 17.151 18.892 -6.977 1.00 84.50 147 PRO A CA 1
ATOM 1148 C C . PRO A 1 147 ? 18.037 19.910 -7.704 1.00 84.50 147 PRO A C 1
ATOM 1150 O O . PRO A 1 147 ? 17.533 20.815 -8.369 1.00 84.50 147 PRO A O 1
ATOM 1153 N N . VAL A 1 148 ? 19.360 19.748 -7.611 1.00 87.25 148 VAL A N 1
ATOM 1154 C CA . VAL A 1 148 ? 20.318 20.547 -8.400 1.00 87.25 148 VAL A CA 1
ATOM 1155 C C . VAL A 1 148 ? 20.949 19.704 -9.517 1.00 87.25 148 VAL A C 1
ATOM 1157 O O . VAL A 1 148 ? 21.062 18.486 -9.357 1.00 87.25 148 VAL A O 1
ATOM 1160 N N . PRO A 1 149 ? 21.421 20.308 -10.629 1.00 84.06 149 PRO A N 1
ATOM 1161 C CA . PRO A 1 149 ? 21.885 19.560 -11.807 1.00 84.06 149 PRO A CA 1
ATOM 1162 C C . PRO A 1 149 ? 22.969 18.511 -11.524 1.00 84.06 149 PRO A C 1
ATOM 1164 O O . PRO A 1 149 ? 22.992 17.441 -12.123 1.00 84.06 149 PRO A O 1
ATOM 1167 N N . GLU A 1 150 ? 23.866 18.772 -10.571 1.00 85.44 150 GLU A N 1
ATOM 1168 C CA . GLU A 1 150 ? 24.913 17.814 -10.191 1.00 85.44 150 GLU A CA 1
ATOM 1169 C C . GLU A 1 150 ? 24.349 16.516 -9.582 1.00 85.44 150 GLU A C 1
ATOM 1171 O O . GLU A 1 150 ? 24.941 15.447 -9.717 1.00 85.44 150 GLU A O 1
ATOM 1176 N N . GLU A 1 151 ? 23.171 16.572 -8.962 1.00 84.81 151 GLU A N 1
ATOM 1177 C CA . GLU A 1 151 ? 22.510 15.412 -8.355 1.00 84.81 151 GLU A CA 1
ATOM 1178 C C . GLU A 1 151 ? 21.766 14.561 -9.379 1.00 84.81 151 GLU A C 1
ATOM 1180 O O . GLU A 1 151 ? 21.717 13.332 -9.249 1.00 84.81 151 GLU A O 1
ATOM 1185 N N . LEU A 1 152 ? 21.257 15.202 -10.431 1.00 82.94 152 LEU A N 1
ATOM 1186 C CA . LEU A 1 152 ? 20.647 14.526 -11.575 1.00 82.94 152 LEU A CA 1
ATOM 1187 C C . LEU A 1 152 ? 21.687 13.692 -12.341 1.00 82.94 152 LEU A C 1
ATOM 1189 O O . LEU A 1 152 ? 21.377 12.612 -12.836 1.00 82.94 152 LEU A O 1
ATOM 1193 N N . LYS A 1 153 ? 22.965 14.098 -12.323 1.00 82.62 153 LYS A N 1
ATOM 1194 C CA . LYS A 1 153 ? 24.074 13.335 -12.932 1.00 82.62 153 LYS A CA 1
ATOM 1195 C C . LYS A 1 153 ? 24.420 12.024 -12.221 1.00 82.62 153 LYS A C 1
ATOM 1197 O O . LYS A 1 153 ? 25.109 11.192 -12.804 1.00 82.62 153 LYS A O 1
ATOM 1202 N N . ARG A 1 154 ? 23.980 11.816 -10.972 1.00 84.31 154 ARG A N 1
ATOM 1203 C CA . ARG A 1 154 ? 24.204 10.566 -10.201 1.00 84.31 154 ARG A CA 1
ATOM 1204 C C . ARG A 1 154 ? 22.941 9.721 -9.991 1.00 84.31 154 ARG A C 1
ATOM 1206 O O . ARG A 1 154 ? 23.054 8.555 -9.616 1.00 84.31 154 ARG A O 1
ATOM 1213 N N . THR A 1 155 ? 21.775 10.273 -10.327 1.00 85.81 155 THR A N 1
ATOM 1214 C CA . THR A 1 155 ? 20.468 9.616 -10.222 1.00 85.81 155 THR A CA 1
ATOM 1215 C C . THR A 1 155 ? 19.919 9.287 -11.607 1.00 85.81 155 THR A C 1
ATOM 1217 O O . THR A 1 155 ? 19.554 10.191 -12.351 1.00 85.81 155 THR A O 1
ATOM 1220 N N . ALA A 1 156 ? 19.834 8.002 -11.951 1.00 88.19 156 ALA A N 1
ATOM 1221 C CA . ALA A 1 156 ? 19.203 7.566 -13.190 1.00 88.19 156 ALA A CA 1
ATOM 1222 C C . ALA A 1 156 ? 17.697 7.424 -12.987 1.00 88.19 156 ALA A C 1
ATOM 1224 O O . ALA A 1 156 ? 17.245 6.642 -12.145 1.00 88.19 156 ALA A O 1
ATOM 1225 N N . VAL A 1 157 ? 16.931 8.154 -13.792 1.00 93.94 157 VAL A N 1
ATOM 1226 C CA . VAL A 1 157 ? 15.485 7.973 -13.915 1.00 93.94 157 VAL A CA 1
ATOM 1227 C C . VAL A 1 157 ? 15.233 7.008 -15.063 1.00 93.94 157 VAL A C 1
ATOM 1229 O O . VAL A 1 157 ? 15.679 7.236 -16.187 1.00 93.94 157 VAL A O 1
ATOM 1232 N N . PHE A 1 158 ? 14.525 5.922 -14.775 1.00 93.25 158 PHE A N 1
ATOM 1233 C CA . PHE A 1 158 ? 14.137 4.923 -15.759 1.00 93.25 158 PHE A CA 1
ATOM 1234 C C . PHE A 1 158 ? 12.665 5.075 -16.069 1.00 93.25 158 PHE A C 1
ATOM 1236 O O . PHE A 1 158 ? 11.834 5.211 -15.165 1.00 93.25 158 PHE A O 1
ATOM 1243 N N . ARG A 1 159 ? 12.359 4.968 -17.356 1.00 96.44 159 ARG A N 1
ATOM 1244 C CA . ARG A 1 159 ? 11.001 4.864 -17.863 1.00 96.44 159 ARG A CA 1
ATOM 1245 C C . ARG A 1 159 ? 10.832 3.510 -18.528 1.00 96.44 159 ARG A C 1
ATOM 1247 O O . ARG A 1 159 ? 11.591 3.173 -19.432 1.00 96.44 159 ARG A O 1
ATOM 1254 N N . ILE A 1 160 ? 9.818 2.764 -18.109 1.00 98.19 160 ILE A N 1
ATOM 1255 C CA . ILE A 1 160 ? 9.329 1.586 -18.823 1.00 98.19 160 ILE A CA 1
ATOM 1256 C C . ILE A 1 160 ? 8.086 2.013 -19.584 1.00 98.19 160 ILE A C 1
ATOM 1258 O O . ILE A 1 160 ? 7.039 2.230 -18.974 1.00 98.19 160 ILE A O 1
ATOM 1262 N N . ARG A 1 161 ? 8.198 2.112 -20.908 1.00 98.31 161 ARG A N 1
ATOM 1263 C CA . ARG A 1 161 ? 7.026 2.281 -21.768 1.00 98.31 161 ARG A CA 1
ATOM 1264 C C . ARG A 1 161 ? 6.283 0.955 -21.802 1.00 98.31 161 ARG A C 1
ATOM 1266 O O . ARG A 1 161 ? 6.874 -0.058 -22.193 1.00 98.31 161 ARG A O 1
ATOM 1273 N N . ILE A 1 162 ? 5.036 0.961 -21.350 1.00 98.56 162 ILE A N 1
ATOM 1274 C CA . ILE A 1 162 ? 4.204 -0.239 -21.293 1.00 98.56 162 ILE A CA 1
ATOM 1275 C C . ILE A 1 162 ? 3.788 -0.581 -22.728 1.00 98.56 162 ILE A C 1
ATOM 1277 O O . ILE A 1 162 ? 3.190 0.243 -23.415 1.00 98.56 162 ILE A O 1
ATOM 1281 N N . GLU A 1 163 ? 4.158 -1.773 -23.199 1.00 98.31 163 GLU A N 1
ATOM 1282 C CA . GLU A 1 163 ? 3.690 -2.297 -24.491 1.00 98.31 163 GLU A CA 1
ATOM 1283 C C . GLU A 1 163 ? 2.451 -3.172 -24.279 1.00 98.31 163 GLU A C 1
ATOM 1285 O O . GLU A 1 163 ? 1.482 -3.078 -25.026 1.00 98.31 163 GLU A O 1
ATOM 1290 N N . GLU A 1 164 ? 2.480 -4.008 -23.241 1.00 97.69 164 GLU A N 1
ATOM 1291 C CA . GLU A 1 164 ? 1.428 -4.963 -22.912 1.00 97.69 164 GLU A CA 1
ATOM 1292 C C . GLU A 1 164 ? 1.369 -5.156 -21.388 1.00 97.69 164 GLU A C 1
ATOM 1294 O O . GLU A 1 164 ? 2.402 -5.171 -20.714 1.00 97.69 164 GLU A O 1
ATOM 1299 N N . TRP A 1 165 ? 0.180 -5.382 -20.829 1.00 98.25 165 TRP A N 1
ATOM 1300 C CA . TRP A 1 165 ? 0.031 -5.813 -19.439 1.00 98.25 165 TRP A CA 1
ATOM 1301 C C . TRP A 1 165 ? -0.986 -6.938 -19.285 1.00 98.25 165 TRP A C 1
ATOM 1303 O O . TRP A 1 165 ? -1.832 -7.177 -20.143 1.00 98.25 165 TRP A O 1
ATOM 1313 N N . SER A 1 166 ? -0.889 -7.659 -18.178 1.00 98.12 166 SER A N 1
ATOM 1314 C CA . SER A 1 166 ? -1.900 -8.620 -17.755 1.00 98.12 166 SER A CA 1
ATOM 1315 C C . SER A 1 166 ? -2.069 -8.537 -16.250 1.00 98.12 166 SER A C 1
ATOM 1317 O O . SER A 1 166 ? -1.103 -8.301 -15.520 1.00 98.12 166 SER A O 1
ATOM 1319 N N . ALA A 1 167 ? -3.292 -8.744 -15.781 1.00 98.31 167 ALA A N 1
ATOM 1320 C CA . ALA A 1 167 ? -3.611 -8.682 -14.369 1.00 98.31 167 ALA A CA 1
ATOM 1321 C C . ALA A 1 167 ? -4.353 -9.934 -13.921 1.00 98.31 167 ALA A C 1
ATOM 1323 O O . ALA A 1 167 ? -5.197 -10.484 -14.635 1.00 98.31 167 ALA A O 1
ATOM 1324 N N . LYS A 1 168 ? -4.013 -10.402 -12.720 1.00 98.00 168 LYS A N 1
ATOM 1325 C CA . LYS A 1 168 ? -4.654 -11.554 -12.097 1.00 98.00 168 LYS A CA 1
ATOM 1326 C C . LYS A 1 168 ? -5.076 -11.231 -10.683 1.00 98.00 168 LYS A C 1
ATOM 1328 O O . LYS A 1 168 ? -4.282 -10.713 -9.902 1.00 98.00 168 LYS A O 1
ATOM 1333 N N . LYS A 1 169 ? -6.289 -11.645 -10.340 1.00 97.94 169 LYS A N 1
ATOM 1334 C CA . LYS A 1 169 ? -6.841 -11.525 -8.999 1.00 97.94 169 LYS A CA 1
ATOM 1335 C C . LYS A 1 169 ? -7.516 -12.828 -8.584 1.00 97.94 169 LYS A C 1
ATOM 1337 O O . LYS A 1 169 ? -8.207 -13.473 -9.370 1.00 97.94 169 LYS A O 1
ATOM 1342 N N . LYS A 1 170 ? -7.311 -13.223 -7.333 1.00 97.31 170 LYS A N 1
ATOM 1343 C CA . LYS A 1 170 ? -8.166 -14.169 -6.618 1.00 97.31 170 LYS A CA 1
ATOM 1344 C C . LYS A 1 170 ? -8.518 -13.527 -5.286 1.00 97.31 170 LYS A C 1
ATOM 1346 O O . LYS A 1 170 ? -7.643 -13.327 -4.459 1.00 97.31 170 LYS A O 1
ATOM 1351 N N . GLU A 1 171 ? -9.791 -13.256 -5.091 1.00 95.50 171 GLU A N 1
ATOM 1352 C CA . GLU A 1 171 ? -10.362 -12.777 -3.838 1.00 95.50 171 GLU A CA 1
ATOM 1353 C C . GLU A 1 171 ? -11.641 -13.573 -3.620 1.00 95.50 171 GLU A C 1
ATOM 1355 O O . GLU A 1 171 ? -12.353 -13.872 -4.586 1.00 95.50 171 GLU A O 1
ATOM 1360 N N . VAL A 1 172 ? -11.887 -13.994 -2.386 1.00 93.38 172 VAL A N 1
ATOM 1361 C CA . VAL A 1 172 ? -13.090 -14.745 -2.028 1.00 93.38 172 VAL A CA 1
ATOM 1362 C C . VAL A 1 172 ? -13.872 -13.957 -0.983 1.00 93.38 172 VAL A C 1
ATOM 1364 O O . VAL A 1 172 ? -13.321 -13.105 -0.295 1.00 93.38 172 VAL A O 1
ATOM 1367 N N . GLY A 1 173 ? -15.174 -14.214 -0.877 1.00 92.38 173 GLY A N 1
ATOM 1368 C CA . GLY A 1 173 ? -15.998 -13.610 0.169 1.00 92.38 173 GLY A CA 1
ATOM 1369 C C . GLY A 1 173 ? -15.684 -14.199 1.548 1.00 92.38 173 GLY A C 1
ATOM 1370 O O . GLY A 1 173 ? -14.531 -14.298 1.978 1.00 92.38 173 GLY A O 1
ATOM 1371 N N . GLU A 1 174 ? -16.727 -14.623 2.252 1.00 86.00 174 GLU A N 1
ATOM 1372 C CA . GLU A 1 174 ? -16.555 -15.393 3.481 1.00 86.00 174 GLU A CA 1
ATOM 1373 C C . GLU A 1 174 ? -15.894 -16.742 3.177 1.00 86.00 174 GLU A C 1
ATOM 1375 O O . GLU A 1 174 ? -16.358 -17.513 2.337 1.00 86.00 174 GLU A O 1
ATOM 1380 N N . HIS A 1 175 ? -14.798 -17.028 3.878 1.00 84.88 175 HIS A N 1
ATOM 1381 C CA . HIS A 1 175 ? -14.089 -18.299 3.803 1.00 84.88 175 HIS A CA 1
ATOM 1382 C C . HIS A 1 175 ? -13.729 -18.719 5.231 1.00 84.88 175 HIS A C 1
ATOM 1384 O O . HIS A 1 175 ? -12.846 -18.100 5.828 1.00 84.88 175 HIS A O 1
ATOM 1390 N N . PRO A 1 176 ? -14.420 -19.717 5.815 1.00 81.00 176 PRO A N 1
ATOM 1391 C CA . PRO A 1 176 ? -14.205 -20.109 7.203 1.00 81.00 176 PRO A CA 1
ATOM 1392 C C . PRO A 1 176 ? -12.744 -20.451 7.498 1.00 81.00 176 PRO A C 1
ATOM 1394 O O . PRO A 1 176 ? -12.131 -21.271 6.813 1.00 81.00 176 PRO A O 1
ATOM 1397 N N . GLY A 1 177 ? -12.197 -19.813 8.531 1.00 77.50 177 GLY A N 1
ATOM 1398 C CA . GLY A 1 177 ? -10.812 -19.998 8.953 1.00 77.50 177 GLY A CA 1
ATOM 1399 C C . GLY A 1 177 ? -9.772 -19.366 8.029 1.00 77.50 177 GLY A C 1
ATOM 1400 O O . GLY A 1 177 ? -8.594 -19.656 8.206 1.00 77.50 177 GLY A O 1
ATOM 1401 N N . ALA A 1 178 ? -10.161 -18.549 7.042 1.00 84.56 178 ALA A N 1
ATOM 1402 C CA . ALA A 1 178 ? -9.196 -17.756 6.289 1.00 84.56 178 ALA A CA 1
ATOM 1403 C C . ALA A 1 178 ? -8.402 -16.852 7.234 1.00 84.56 178 ALA A C 1
ATOM 1405 O O . ALA A 1 178 ? -8.975 -16.175 8.076 1.00 84.56 178 ALA A O 1
ATOM 1406 N N . PHE A 1 179 ? -7.085 -16.830 7.081 1.00 76.50 179 PHE A N 1
ATOM 1407 C CA . PHE A 1 179 ? -6.194 -16.162 8.023 1.00 76.50 179 PHE A CA 1
ATOM 1408 C C . PHE A 1 179 ? -5.114 -15.395 7.276 1.00 76.50 179 PHE A C 1
ATOM 1410 O O . PHE A 1 179 ? -4.732 -15.750 6.162 1.00 76.50 179 PHE A O 1
ATOM 1417 N N . TRP A 1 180 ? -4.594 -14.334 7.875 1.00 82.31 180 TRP A N 1
ATOM 1418 C CA . TRP A 1 180 ? -3.452 -13.625 7.311 1.00 82.31 180 TRP A CA 1
ATOM 1419 C C . TRP A 1 180 ? -2.168 -14.387 7.614 1.00 82.31 180 TRP A C 1
ATOM 1421 O O . TRP A 1 180 ? -2.024 -15.000 8.671 1.00 82.31 180 TRP A O 1
ATOM 1431 N N . PHE A 1 181 ? -1.214 -14.362 6.682 1.00 77.12 181 PHE A N 1
ATOM 1432 C CA . PHE A 1 181 ? 0.116 -14.878 6.978 1.00 77.12 181 PHE A CA 1
ATOM 1433 C C . PHE A 1 181 ? 0.704 -14.060 8.130 1.00 77.12 181 PHE A C 1
ATOM 1435 O O . PHE A 1 181 ? 0.923 -12.861 7.965 1.00 77.12 181 PHE A O 1
ATOM 1442 N N . ALA A 1 182 ? 0.940 -14.709 9.274 1.00 69.06 182 ALA A N 1
ATOM 1443 C CA . ALA A 1 182 ? 1.505 -14.075 10.457 1.00 69.06 182 ALA A CA 1
ATOM 1444 C C . ALA A 1 182 ? 2.886 -13.507 10.113 1.00 69.06 182 ALA A C 1
ATOM 1446 O O . ALA A 1 182 ? 3.880 -14.236 10.010 1.00 69.06 182 ALA A O 1
ATOM 1447 N N . GLN A 1 183 ? 2.941 -12.200 9.867 1.00 66.00 183 GLN A N 1
ATOM 1448 C CA . GLN A 1 183 ? 4.189 -11.535 9.550 1.00 66.00 183 GLN A CA 1
ATOM 1449 C C . GLN A 1 183 ? 4.993 -11.406 10.843 1.00 66.00 183 GLN A C 1
ATOM 1451 O O . GLN A 1 183 ? 4.496 -10.952 11.865 1.00 66.00 183 GLN A O 1
ATOM 1456 N N . ASN A 1 184 ? 6.268 -11.783 10.794 1.00 73.31 184 ASN A N 1
ATOM 1457 C CA . ASN A 1 184 ? 7.256 -11.344 11.773 1.00 73.31 184 ASN A CA 1
ATOM 1458 C C . ASN A 1 184 ? 8.256 -10.467 11.016 1.00 73.31 184 ASN A C 1
ATOM 1460 O O . ASN A 1 184 ? 9.275 -10.983 10.537 1.00 73.31 184 ASN A O 1
ATOM 1464 N N . PRO A 1 185 ? 7.927 -9.180 10.786 1.00 80.19 185 PRO A N 1
ATOM 1465 C CA . PRO A 1 185 ? 8.709 -8.332 9.904 1.00 80.19 185 PRO A CA 1
ATOM 1466 C C . PRO A 1 185 ? 10.165 -8.266 10.354 1.00 80.19 185 PRO A C 1
ATOM 1468 O O . PRO A 1 185 ? 10.459 -8.068 11.528 1.00 80.19 185 PRO A O 1
ATOM 1471 N N . ILE A 1 186 ? 11.103 -8.407 9.417 1.00 85.06 186 ILE A N 1
ATOM 1472 C CA . ILE A 1 186 ? 12.534 -8.331 9.742 1.00 85.06 186 ILE A CA 1
ATOM 1473 C C . ILE A 1 186 ? 12.909 -6.914 10.194 1.00 85.06 186 ILE A C 1
ATOM 1475 O O . ILE A 1 186 ? 13.654 -6.744 11.161 1.00 85.06 186 ILE A O 1
ATOM 1479 N N . LEU A 1 187 ? 12.361 -5.897 9.528 1.00 82.12 187 LEU A N 1
ATOM 1480 C CA . LEU A 1 187 ? 12.643 -4.495 9.812 1.00 82.12 187 LEU A CA 1
ATOM 1481 C C . LEU A 1 187 ? 11.904 -4.030 11.070 1.00 82.12 187 LEU A C 1
ATOM 1483 O O . LEU A 1 187 ? 10.688 -4.173 11.173 1.00 82.12 187 LEU A O 1
ATOM 1487 N N . GLN A 1 188 ? 12.642 -3.432 12.006 1.00 81.06 188 GLN A N 1
ATOM 1488 C CA . GLN A 1 188 ? 12.089 -2.878 13.245 1.00 81.06 188 GLN A CA 1
ATOM 1489 C C . GLN A 1 188 ? 11.012 -1.822 12.975 1.00 81.06 188 GLN A C 1
ATOM 1491 O O . GLN A 1 188 ? 9.948 -1.893 13.573 1.00 81.06 188 GLN A O 1
ATOM 1496 N N . SER A 1 189 ? 11.235 -0.925 12.011 1.00 78.88 189 SER A N 1
ATOM 1497 C CA . SER A 1 189 ? 10.265 0.113 11.641 1.00 78.88 189 SER A CA 1
ATOM 1498 C C . SER A 1 189 ? 8.916 -0.447 11.172 1.00 78.88 189 SER A C 1
ATOM 1500 O O . SER A 1 189 ? 7.891 0.208 11.331 1.00 78.88 189 SER A O 1
ATOM 1502 N N . VAL A 1 190 ? 8.891 -1.664 10.618 1.00 76.81 190 VAL A N 1
ATOM 1503 C CA . VAL A 1 190 ? 7.642 -2.339 10.235 1.00 76.81 190 VAL A CA 1
ATOM 1504 C C . VAL A 1 190 ? 6.960 -2.943 11.462 1.00 76.81 190 VAL A C 1
ATOM 1506 O O . VAL A 1 190 ? 5.753 -2.795 11.605 1.00 76.81 190 VAL A O 1
ATOM 1509 N N . ARG A 1 191 ? 7.723 -3.533 12.392 1.00 71.81 191 ARG A N 1
ATOM 1510 C CA . ARG A 1 191 ? 7.175 -4.032 13.668 1.00 71.81 191 ARG A CA 1
ATOM 1511 C C . ARG A 1 191 ? 6.579 -2.906 14.511 1.00 71.81 191 ARG A C 1
ATOM 1513 O O . ARG A 1 191 ? 5.499 -3.056 15.061 1.00 71.81 191 ARG A O 1
ATOM 1520 N N . GLU A 1 192 ? 7.271 -1.773 14.595 1.00 65.81 192 GLU A N 1
ATOM 1521 C CA . GLU A 1 192 ? 6.829 -0.600 15.359 1.00 65.81 192 GLU A CA 1
ATOM 1522 C C . GLU A 1 192 ? 5.589 0.056 14.747 1.00 65.81 192 GLU A C 1
ATOM 1524 O O . GLU A 1 192 ? 4.722 0.519 15.484 1.00 65.81 192 GLU A O 1
ATOM 1529 N N . ARG A 1 193 ? 5.453 0.043 13.411 1.00 61.91 193 ARG A N 1
ATOM 1530 C CA . ARG A 1 193 ? 4.228 0.498 12.733 1.00 61.91 193 ARG A CA 1
ATOM 1531 C C . ARG A 1 193 ? 2.990 -0.274 13.202 1.00 61.91 193 ARG A C 1
ATOM 1533 O O . ARG A 1 193 ? 1.904 0.300 13.256 1.00 61.91 193 ARG A O 1
ATOM 1540 N N . GLU A 1 194 ? 3.149 -1.556 13.505 1.00 59.91 194 GLU A N 1
ATOM 1541 C CA . GLU A 1 194 ? 2.063 -2.447 13.928 1.00 59.91 194 GLU A CA 1
ATOM 1542 C C . GLU A 1 194 ? 1.904 -2.511 15.457 1.00 59.91 194 GLU A C 1
ATOM 1544 O O . GLU A 1 194 ? 0.870 -2.951 15.944 1.00 59.91 194 GLU A O 1
ATOM 1549 N N . ALA A 1 195 ? 2.865 -1.989 16.225 1.00 62.53 195 ALA A N 1
ATOM 1550 C CA . ALA A 1 195 ? 2.890 -2.035 17.684 1.00 62.53 195 ALA A CA 1
ATOM 1551 C C . ALA A 1 195 ? 2.652 -0.651 18.310 1.00 62.53 195 ALA A C 1
ATOM 1553 O O . ALA A 1 195 ? 3.548 -0.070 18.923 1.00 62.53 195 ALA A O 1
ATOM 1554 N N . TRP A 1 196 ? 1.437 -0.111 18.190 1.00 78.25 196 TRP A N 1
ATOM 1555 C CA . TRP A 1 196 ? 1.021 0.973 19.085 1.00 78.25 196 TRP A CA 1
ATOM 1556 C C . TRP A 1 196 ? 0.385 0.383 20.348 1.00 78.25 196 TRP A C 1
ATOM 1558 O O . TRP A 1 196 ? -0.332 -0.613 20.298 1.00 78.25 196 TRP A O 1
ATOM 1568 N N . GLN A 1 197 ? 0.651 0.996 21.497 1.00 82.19 197 GLN A N 1
ATOM 1569 C CA . GLN A 1 197 ? -0.010 0.665 22.752 1.00 82.19 197 GLN A CA 1
ATOM 1570 C C . GLN A 1 197 ? -0.461 1.970 23.391 1.00 82.19 197 GLN A C 1
ATOM 1572 O O . GLN A 1 197 ? 0.357 2.822 23.735 1.00 82.19 197 GLN A O 1
ATOM 1577 N N . GLY A 1 198 ? -1.771 2.124 23.524 1.00 91.81 198 GLY A N 1
ATOM 1578 C CA . GLY A 1 198 ? -2.379 3.257 24.191 1.00 91.81 198 GLY A CA 1
ATOM 1579 C C . GLY A 1 198 ? -2.910 2.910 25.573 1.00 91.81 198 GLY A C 1
ATOM 1580 O O . GLY A 1 198 ? -2.816 1.781 26.059 1.00 91.81 198 GLY A O 1
ATOM 1581 N N . THR A 1 199 ? -3.503 3.903 26.214 1.00 95.81 199 THR A N 1
ATOM 1582 C CA . THR A 1 199 ? -4.116 3.774 27.535 1.00 95.81 199 THR A CA 1
ATOM 1583 C C . THR A 1 199 ? -5.427 4.531 27.557 1.00 95.81 199 THR A C 1
ATOM 1585 O O . THR A 1 199 ? -5.505 5.664 27.074 1.00 95.81 199 THR A O 1
ATOM 1588 N N . LEU A 1 200 ? -6.451 3.924 28.146 1.00 97.06 200 LEU A N 1
ATOM 1589 C CA . LEU A 1 200 ? -7.692 4.607 28.457 1.00 97.06 200 LEU A CA 1
ATOM 1590 C C . LEU A 1 200 ? -7.492 5.487 29.692 1.00 97.06 200 LEU A C 1
ATOM 1592 O O . LEU A 1 200 ? -7.175 4.999 30.770 1.00 97.06 200 LEU A O 1
ATOM 1596 N N . ARG A 1 201 ? -7.662 6.795 29.546 1.00 96.69 201 ARG A N 1
ATOM 1597 C CA . ARG A 1 201 ? -7.421 7.780 30.609 1.00 96.69 201 ARG A CA 1
ATOM 1598 C C . ARG A 1 201 ? -8.682 8.217 31.330 1.00 96.69 201 ARG A C 1
ATOM 1600 O O . ARG A 1 201 ? -8.582 8.579 32.495 1.00 96.69 201 ARG A O 1
ATOM 1607 N N . GLY A 1 202 ? -9.825 8.192 30.655 1.00 95.19 202 GLY A N 1
ATOM 1608 C CA . GLY A 1 202 ? -11.095 8.615 31.232 1.00 95.19 202 GLY A CA 1
ATOM 1609 C C . GLY A 1 202 ? -12.274 7.977 30.518 1.00 95.19 202 GLY A C 1
ATOM 1610 O O . GLY A 1 202 ? -12.215 7.716 29.313 1.00 95.19 202 GLY A O 1
ATOM 1611 N N . ILE A 1 203 ? -13.332 7.728 31.282 1.00 97.12 203 ILE A N 1
ATOM 1612 C CA . ILE A 1 203 ? -14.608 7.204 30.803 1.00 97.12 203 ILE A CA 1
ATOM 1613 C C . ILE A 1 203 ? -15.665 8.240 31.150 1.00 97.12 203 ILE A C 1
ATOM 1615 O O . ILE A 1 203 ? -15.827 8.595 32.314 1.00 97.12 203 ILE A O 1
ATOM 1619 N N . PHE A 1 204 ? -16.391 8.704 30.147 1.00 95.62 204 PHE A N 1
ATOM 1620 C CA . PHE A 1 204 ? -17.389 9.747 30.274 1.00 95.62 204 PHE A CA 1
ATOM 1621 C C . PHE A 1 204 ? -18.734 9.261 29.748 1.00 95.62 204 PHE A C 1
ATOM 1623 O O . PHE A 1 204 ? -18.849 8.742 28.633 1.00 95.62 204 PHE A O 1
ATOM 1630 N N . ILE A 1 205 ? -19.769 9.468 30.546 1.00 93.12 205 ILE A N 1
ATOM 1631 C CA . ILE A 1 205 ? -21.137 9.077 30.238 1.00 93.12 205 ILE A CA 1
ATOM 1632 C C . ILE A 1 205 ? -21.984 10.336 30.201 1.00 93.12 205 ILE A C 1
ATOM 1634 O O . ILE A 1 205 ? -21.866 11.207 31.060 1.00 93.12 205 ILE A O 1
ATOM 1638 N N . THR A 1 206 ? -22.821 10.477 29.177 1.00 90.00 206 THR A N 1
ATOM 1639 C CA . THR A 1 206 ? -23.881 11.490 29.201 1.00 90.00 206 THR A CA 1
ATOM 1640 C C . THR A 1 206 ? -25.224 10.773 29.202 1.00 90.00 206 THR A C 1
ATOM 1642 O O . THR A 1 206 ? -25.643 10.348 28.125 1.00 90.00 206 THR A O 1
ATOM 1645 N N . PRO A 1 207 ? -25.908 10.645 30.352 1.00 85.56 207 PRO A N 1
ATOM 1646 C CA . PRO A 1 207 ? -27.145 9.867 30.436 1.00 85.56 207 PRO A CA 1
ATOM 1647 C C . PRO A 1 207 ? -28.256 10.376 29.516 1.00 85.56 207 PRO A C 1
ATOM 1649 O O . PRO A 1 207 ? -28.902 9.597 28.820 1.00 85.56 207 PRO A O 1
ATOM 1652 N N . ASP A 1 208 ? -28.409 11.700 29.437 1.00 81.25 208 ASP A N 1
ATOM 1653 C CA . ASP A 1 208 ? -29.473 12.349 28.674 1.00 81.25 208 ASP A CA 1
ATOM 1654 C C . ASP A 1 208 ? -28.937 13.195 27.511 1.00 81.25 208 ASP A C 1
ATOM 1656 O O . ASP A 1 208 ? -27.836 13.762 27.545 1.00 81.25 208 ASP A O 1
ATOM 1660 N N . VAL A 1 209 ? -29.745 13.349 26.458 1.00 77.75 209 VAL A N 1
ATOM 1661 C CA . VAL A 1 209 ? -29.431 14.259 25.346 1.00 77.75 209 VAL A CA 1
ATOM 1662 C C . VAL A 1 209 ? -29.361 15.695 25.874 1.00 77.75 209 VAL A C 1
ATOM 1664 O O . VAL A 1 209 ? -30.345 16.246 26.353 1.00 77.75 209 VAL A O 1
ATOM 1667 N N . GLY A 1 210 ? -28.176 16.304 25.789 1.00 74.38 210 GLY A N 1
ATOM 1668 C CA . GLY A 1 210 ? -27.914 17.639 26.340 1.00 74.38 210 GLY A CA 1
ATOM 1669 C C . GLY A 1 210 ? -27.667 17.682 27.854 1.00 74.38 210 GLY A C 1
ATOM 1670 O O . GLY A 1 210 ? -27.447 18.768 28.380 1.00 74.38 210 GLY A O 1
ATOM 1671 N N . GLY A 1 211 ? -27.643 16.530 28.533 1.00 81.81 211 GLY A N 1
ATOM 1672 C CA . GLY A 1 211 ? -27.395 16.424 29.972 1.00 81.81 211 GLY A CA 1
ATOM 1673 C C . GLY A 1 211 ? -25.943 16.682 30.391 1.00 81.81 211 GLY A C 1
ATOM 1674 O O . GLY A 1 211 ? -25.067 16.994 29.569 1.00 81.81 211 GLY A O 1
ATOM 1675 N N . THR A 1 212 ? -25.691 16.546 31.691 1.00 87.00 212 THR A N 1
ATOM 1676 C CA . THR A 1 212 ? -24.352 16.646 32.289 1.00 87.00 212 THR A CA 1
ATOM 1677 C C . THR A 1 212 ? -23.512 15.426 31.921 1.00 87.00 212 THR A C 1
ATOM 1679 O O . THR A 1 212 ? -24.037 14.328 31.763 1.00 87.00 212 THR A O 1
ATOM 1682 N N . VAL A 1 213 ? -22.209 15.637 31.742 1.00 90.81 213 VAL A N 1
ATOM 1683 C CA . VAL A 1 213 ? -21.249 14.552 31.523 1.00 90.81 213 VAL A CA 1
ATOM 1684 C C . VAL A 1 213 ? -20.729 14.088 32.879 1.00 90.81 213 VAL A C 1
ATOM 1686 O O . VAL A 1 213 ? -20.301 14.915 33.683 1.00 90.81 213 VAL A O 1
ATOM 1689 N N . GLU A 1 214 ? -20.760 12.786 33.113 1.00 93.31 214 GLU A N 1
ATOM 1690 C CA . GLU A 1 214 ? -20.298 12.128 34.332 1.00 93.31 214 GLU A CA 1
ATOM 1691 C C . GLU A 1 214 ? -19.031 11.326 34.025 1.00 93.31 214 GLU A C 1
ATOM 1693 O O . GLU A 1 214 ? -18.957 10.656 32.996 1.00 93.31 214 GLU A O 1
ATOM 1698 N N . GLU A 1 215 ? -18.018 11.414 34.888 1.00 95.06 215 GLU A N 1
ATOM 1699 C CA . GLU A 1 215 ? -16.774 10.652 34.752 1.00 95.06 215 GLU A CA 1
ATOM 1700 C C . GLU A 1 215 ? -16.816 9.396 35.630 1.00 95.06 215 GLU A C 1
ATOM 1702 O O . GLU A 1 215 ? -17.163 9.458 36.811 1.00 95.06 215 GLU A O 1
ATOM 1707 N N . HIS A 1 216 ? -16.432 8.258 35.058 1.00 95.00 216 HIS A N 1
ATOM 1708 C CA . HIS A 1 216 ? -16.444 6.951 35.706 1.00 95.00 216 HIS A CA 1
ATOM 1709 C C . HIS A 1 216 ? -15.047 6.322 35.700 1.00 95.00 216 HIS A C 1
ATOM 1711 O O . HIS A 1 216 ? -14.239 6.555 34.803 1.00 95.00 216 HIS A O 1
ATOM 1717 N N . GLN A 1 217 ? -14.764 5.492 36.708 1.00 95.50 217 GLN A N 1
ATOM 1718 C CA . GLN A 1 217 ? -13.530 4.696 36.766 1.00 95.50 217 GLN A CA 1
ATOM 1719 C C . GLN A 1 217 ? -13.678 3.341 36.073 1.00 95.50 217 GLN A C 1
ATOM 1721 O O . GLN A 1 217 ? -12.699 2.799 35.570 1.00 95.50 217 GLN A O 1
ATOM 1726 N N . GLU A 1 218 ? -14.895 2.805 36.019 1.00 96.00 218 GLU A N 1
ATOM 1727 C CA . GLU A 1 218 ? -15.220 1.584 35.295 1.00 96.00 218 GLU A CA 1
ATOM 1728 C C . GLU A 1 218 ? -16.637 1.652 34.732 1.00 96.00 218 GLU A C 1
ATOM 1730 O O . GLU A 1 218 ? -17.503 2.329 35.294 1.00 96.00 218 GLU A O 1
ATOM 1735 N N . ILE A 1 219 ? -16.865 0.967 33.612 1.00 95.69 219 ILE A N 1
ATOM 1736 C CA . ILE A 1 219 ? -18.178 0.881 32.979 1.00 95.69 219 ILE A CA 1
ATOM 1737 C C . ILE A 1 219 ? -18.336 -0.435 32.218 1.00 95.69 219 ILE A C 1
ATOM 1739 O O . ILE A 1 219 ? -17.368 -0.990 31.693 1.00 95.69 219 ILE A O 1
ATOM 1743 N N . GLU A 1 220 ? -19.569 -0.921 32.128 1.00 95.12 220 GLU A N 1
ATOM 1744 C CA . GLU A 1 220 ? -19.919 -2.047 31.266 1.00 95.12 220 GLU A CA 1
ATOM 1745 C C . GLU A 1 220 ? -20.202 -1.559 29.838 1.00 95.12 220 GLU A C 1
ATOM 1747 O O . GLU A 1 220 ? -20.949 -0.603 29.613 1.00 95.12 220 GLU A O 1
ATOM 1752 N N . ALA A 1 221 ? -19.592 -2.231 28.868 1.00 94.06 221 ALA A N 1
ATOM 1753 C CA . ALA A 1 221 ? -19.777 -2.026 27.443 1.00 94.06 221 ALA A CA 1
ATOM 1754 C C . ALA A 1 221 ? -20.573 -3.202 26.867 1.00 94.06 221 ALA A C 1
ATOM 1756 O O . ALA A 1 221 ? -20.180 -4.361 27.017 1.00 94.06 221 ALA A O 1
ATOM 1757 N N . ILE A 1 222 ? -21.676 -2.915 26.179 1.00 91.12 222 ILE A N 1
ATOM 1758 C CA . ILE A 1 222 ? -22.581 -3.917 25.615 1.00 91.12 222 ILE A CA 1
ATOM 1759 C C . ILE A 1 222 ? -22.417 -3.940 24.095 1.00 91.12 222 ILE A C 1
ATOM 1761 O O . ILE A 1 222 ? -22.549 -2.913 23.420 1.00 91.12 222 ILE A O 1
ATOM 1765 N N . ALA A 1 223 ? -22.162 -5.132 23.548 1.00 90.00 223 ALA A N 1
ATOM 1766 C CA . ALA A 1 223 ? -22.037 -5.335 22.109 1.00 90.00 223 ALA A CA 1
ATOM 1767 C C . ALA A 1 223 ? -23.291 -4.851 21.362 1.00 90.00 223 ALA A C 1
ATOM 1769 O O . ALA A 1 223 ? -24.419 -5.167 21.751 1.00 90.00 223 ALA A O 1
ATOM 1770 N N . GLY A 1 224 ? -23.087 -4.048 20.316 1.00 84.56 224 GLY A N 1
ATOM 1771 C CA . GLY A 1 224 ? -24.151 -3.440 19.507 1.00 84.56 224 GLY A CA 1
ATOM 1772 C C . GLY A 1 224 ? -2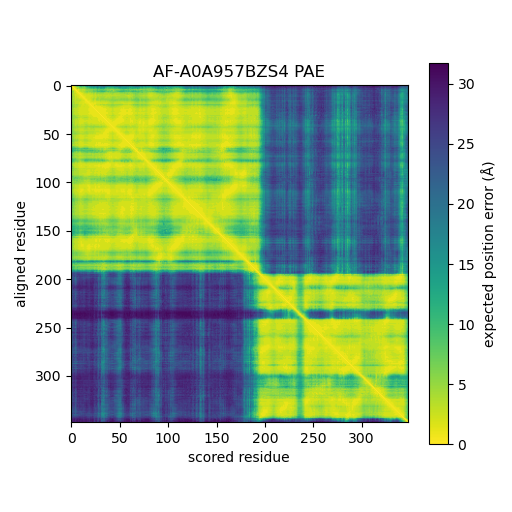5.039 -2.397 20.208 1.00 84.56 224 GLY A C 1
ATOM 1773 O O . GLY A 1 224 ? -25.979 -1.919 19.581 1.00 84.56 224 GLY A O 1
ATOM 1774 N N . HIS A 1 225 ? -24.786 -2.051 21.479 1.00 82.00 225 HIS A N 1
ATOM 1775 C CA . HIS A 1 225 ? -25.645 -1.132 22.247 1.00 82.00 225 HIS A CA 1
ATOM 1776 C C . HIS A 1 225 ? -24.899 0.098 22.787 1.00 82.00 225 HIS A C 1
ATOM 1778 O O . HIS A 1 225 ? -25.482 1.175 22.828 1.00 82.00 225 HIS A O 1
ATOM 1784 N N . GLY A 1 226 ? -23.610 0.002 23.132 1.00 89.25 226 GLY A N 1
ATOM 1785 C CA . GLY A 1 226 ? -22.848 1.137 23.675 1.00 89.25 226 GLY A CA 1
ATOM 1786 C C . GLY A 1 226 ? -22.398 0.912 25.118 1.00 89.25 226 GLY A C 1
ATOM 1787 O O . GLY A 1 226 ? -22.261 -0.223 25.569 1.00 89.25 226 GLY A O 1
ATOM 1788 N N . LEU A 1 227 ? -22.137 2.000 25.843 1.00 91.19 227 LEU A N 1
ATOM 1789 C CA . LEU A 1 227 ? -21.795 1.951 27.268 1.00 91.19 227 LEU A CA 1
ATOM 1790 C C . LEU A 1 227 ? -23.057 2.036 28.126 1.00 91.19 227 LEU A C 1
ATOM 1792 O O . LEU A 1 227 ? -23.929 2.868 27.864 1.00 91.19 227 LEU A O 1
ATOM 1796 N N . VAL A 1 228 ? -23.140 1.213 29.172 1.00 90.38 228 VAL A N 1
ATOM 1797 C CA . VAL A 1 228 ? -24.270 1.227 30.108 1.00 90.38 228 VAL A CA 1
ATOM 1798 C C . VAL A 1 228 ? -24.450 2.624 30.700 1.00 90.38 228 VAL A C 1
ATOM 1800 O O . VAL A 1 228 ? -23.506 3.242 31.174 1.00 90.38 228 VAL A O 1
ATOM 1803 N N . GLY A 1 229 ? -25.685 3.122 30.664 1.00 85.12 229 GLY A N 1
ATOM 1804 C CA . GLY A 1 229 ? -26.042 4.436 31.199 1.00 85.12 229 GLY A CA 1
ATOM 1805 C C . GLY A 1 229 ? -25.781 5.620 30.267 1.00 85.12 229 GLY A C 1
ATOM 1806 O O . GLY A 1 229 ? -26.172 6.724 30.622 1.00 85.12 229 GLY A O 1
ATOM 1807 N N . ASP A 1 230 ? -25.184 5.433 29.084 1.00 87.25 230 ASP A N 1
ATOM 1808 C CA . ASP A 1 230 ? -25.020 6.524 28.113 1.00 87.25 230 ASP A CA 1
ATOM 1809 C C . ASP A 1 230 ? -26.281 6.744 27.268 1.00 87.25 230 ASP A C 1
ATOM 1811 O O . ASP A 1 230 ? -27.004 5.801 26.937 1.00 87.25 230 ASP A O 1
ATOM 1815 N N . ARG A 1 231 ? -26.520 7.987 26.838 1.00 76.94 231 ARG A N 1
ATOM 1816 C CA . ARG A 1 231 ? -27.651 8.362 25.972 1.00 76.94 231 ARG A CA 1
ATOM 1817 C C . ARG A 1 231 ? -27.751 7.512 24.705 1.00 76.94 231 ARG A C 1
ATOM 1819 O O . ARG A 1 231 ? -28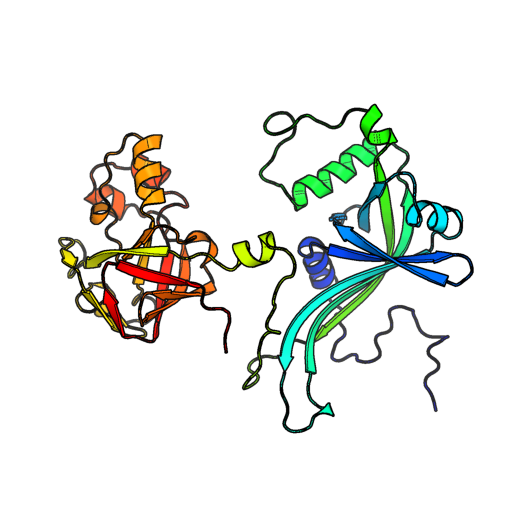.855 7.282 24.216 1.00 76.94 231 ARG A O 1
ATOM 1826 N N . HIS A 1 232 ? -26.625 7.033 24.173 1.00 70.00 232 HIS A N 1
ATOM 1827 C CA . HIS A 1 232 ? -26.615 6.203 22.966 1.00 70.00 232 HIS A CA 1
ATOM 1828 C C . HIS A 1 232 ? -26.970 4.728 23.234 1.00 70.00 232 HIS A C 1
ATOM 1830 O O . HIS A 1 232 ? -27.296 4.021 22.286 1.00 70.00 232 HIS A O 1
ATOM 1836 N N . ASN A 1 233 ? -27.007 4.291 24.502 1.00 60.34 233 ASN A N 1
ATOM 1837 C CA . ASN A 1 233 ? -27.383 2.931 24.919 1.00 60.34 233 ASN A CA 1
ATOM 1838 C C . ASN A 1 233 ? -28.880 2.618 24.750 1.00 60.34 233 ASN A C 1
ATOM 1840 O O . ASN A 1 233 ? -29.285 1.461 24.731 1.00 60.34 233 ASN A O 1
ATOM 1844 N N . SER A 1 234 ? -29.725 3.648 24.645 1.00 51.25 234 SER A N 1
ATOM 1845 C CA . SER A 1 234 ? -31.189 3.513 24.533 1.00 51.25 234 SER A CA 1
ATOM 1846 C C . SER A 1 234 ? -31.727 3.744 23.114 1.00 51.25 234 SER A C 1
ATOM 1848 O O . SER A 1 234 ? -32.942 3.778 22.901 1.00 51.25 234 SER A O 1
ATOM 1850 N N . ALA A 1 235 ? -30.844 3.915 22.124 1.00 50.78 235 ALA A N 1
ATOM 1851 C CA . ALA A 1 235 ? -31.251 4.255 20.769 1.00 50.78 235 ALA A CA 1
ATOM 1852 C C . ALA A 1 235 ? -31.928 3.067 20.059 1.00 50.78 235 ALA A C 1
ATOM 1854 O O . ALA A 1 235 ? -31.393 1.968 19.976 1.00 50.78 235 ALA A O 1
ATOM 1855 N N . SER A 1 236 ? -33.109 3.308 19.486 1.00 42.16 236 SER A N 1
ATOM 1856 C CA . SER A 1 236 ? -33.989 2.301 18.863 1.00 42.16 236 SER A CA 1
ATOM 1857 C C . SER A 1 236 ? -33.481 1.743 17.522 1.00 42.16 236 SER A C 1
ATOM 1859 O O . SER A 1 236 ? -34.178 0.963 16.875 1.00 42.16 236 SER A O 1
ATOM 1861 N N . THR A 1 237 ? -32.296 2.166 17.073 1.00 40.81 237 THR A N 1
ATOM 1862 C CA . THR A 1 237 ? -31.703 1.819 15.776 1.00 40.81 237 THR A CA 1
ATOM 1863 C C . THR A 1 237 ? -30.202 1.539 15.926 1.00 40.81 237 THR A C 1
ATOM 1865 O O . THR A 1 237 ? -29.500 2.409 16.451 1.00 40.81 237 THR A O 1
ATOM 1868 N N . PRO A 1 238 ? -29.684 0.414 15.391 1.00 41.72 238 PRO A N 1
ATOM 1869 C CA . PRO A 1 238 ? -28.267 0.031 15.475 1.00 41.72 238 PRO A CA 1
ATOM 1870 C C . PRO A 1 238 ? -27.291 1.101 14.963 1.00 41.72 238 PRO A C 1
ATOM 1872 O O . PRO A 1 238 ? -26.194 1.244 15.482 1.00 41.72 238 PRO A O 1
ATOM 1875 N N . SER A 1 239 ? -27.710 1.929 13.998 1.00 42.78 239 SER A N 1
ATOM 1876 C CA . SER A 1 239 ? -26.889 3.007 13.424 1.00 42.78 239 SER A CA 1
ATOM 1877 C C . SER A 1 239 ? -26.581 4.167 14.386 1.00 42.78 239 SER A C 1
ATOM 1879 O O . SER A 1 239 ? -25.804 5.055 14.046 1.00 42.78 239 SER A O 1
ATOM 1881 N N . MET A 1 240 ? -27.208 4.200 15.566 1.00 48.44 240 MET A N 1
ATOM 1882 C CA . MET A 1 240 ? -27.053 5.251 16.584 1.00 48.44 240 MET A CA 1
ATOM 1883 C C . MET A 1 240 ? -26.378 4.747 17.872 1.00 48.44 240 MET A C 1
ATOM 1885 O O . MET A 1 240 ? -25.991 5.566 18.706 1.00 48.44 240 MET A O 1
ATOM 1889 N N . ALA A 1 241 ? -26.216 3.429 18.018 1.00 55.22 241 ALA A N 1
ATOM 1890 C CA . ALA A 1 241 ? -25.631 2.757 19.175 1.00 55.22 241 ALA A CA 1
ATOM 1891 C C . ALA A 1 241 ? -24.109 2.620 18.995 1.00 55.22 241 ALA A C 1
ATOM 1893 O O . ALA A 1 241 ? -23.586 1.567 18.643 1.00 55.22 241 ALA A O 1
ATOM 1894 N N . GLY A 1 242 ? -23.394 3.733 19.158 1.00 74.69 242 GLY A N 1
ATOM 1895 C CA . GLY A 1 242 ? -21.944 3.797 18.968 1.00 74.69 242 GLY A CA 1
ATOM 1896 C C . GLY A 1 242 ? -21.213 4.251 20.223 1.00 74.69 242 GLY A C 1
ATOM 1897 O O . GLY A 1 242 ? -21.749 5.007 21.031 1.00 74.69 242 GLY A O 1
ATOM 1898 N N . ILE A 1 243 ? -19.960 3.829 20.356 1.00 90.56 243 ILE A N 1
ATOM 1899 C CA . ILE A 1 243 ? -19.015 4.365 21.335 1.00 90.56 243 ILE A CA 1
ATOM 1900 C C . ILE A 1 243 ? -18.155 5.430 20.659 1.00 90.56 243 ILE A C 1
ATOM 1902 O O . ILE A 1 243 ? -17.841 5.333 19.473 1.00 90.56 243 ILE A O 1
ATOM 1906 N N . THR A 1 244 ? -17.777 6.474 21.388 1.00 93.12 244 THR A N 1
ATOM 1907 C CA . THR A 1 244 ? -16.935 7.537 20.832 1.00 93.12 244 THR A CA 1
ATOM 1908 C C . THR A 1 244 ? -15.639 7.682 21.611 1.00 93.12 244 THR A C 1
ATOM 1910 O O . THR A 1 244 ? -15.649 7.683 22.839 1.00 93.12 244 THR A O 1
ATOM 1913 N N . LEU A 1 245 ? -14.528 7.805 20.893 1.00 94.88 245 LEU A N 1
ATOM 1914 C CA . LEU A 1 245 ? -13.184 7.927 21.440 1.00 94.88 245 LEU A CA 1
ATOM 1915 C C . LEU A 1 245 ? -12.570 9.253 21.005 1.00 94.88 245 LEU A C 1
ATOM 1917 O O . LEU A 1 245 ? -12.868 9.744 19.919 1.00 94.88 245 LEU A O 1
ATOM 1921 N N . PHE A 1 246 ? -11.708 9.821 21.834 1.00 95.50 246 PHE A N 1
ATOM 1922 C CA . PHE A 1 246 ? -10.970 11.047 21.540 1.00 95.50 246 PHE A CA 1
ATOM 1923 C C . PHE A 1 246 ? -9.633 11.031 22.278 1.00 95.50 246 PHE A C 1
ATOM 1925 O O . PHE A 1 246 ? -9.504 10.373 23.312 1.00 95.50 246 PHE A O 1
ATOM 1932 N N . SER A 1 247 ? -8.630 11.717 21.735 1.00 94.56 247 SER A N 1
ATOM 1933 C CA . SER A 1 247 ? -7.276 11.668 22.281 1.00 94.56 247 SER A CA 1
ATOM 1934 C C . SER A 1 247 ? -6.994 12.862 23.195 1.00 94.56 247 SER A C 1
ATOM 1936 O O . SER A 1 247 ? -7.509 13.965 22.989 1.00 94.56 247 SER A O 1
ATOM 1938 N N . LEU A 1 248 ? -6.196 12.639 24.240 1.00 94.25 248 LEU A N 1
ATOM 1939 C CA . LEU A 1 248 ? -5.718 13.728 25.091 1.00 94.25 248 LEU A CA 1
ATOM 1940 C C . LEU A 1 248 ? -4.760 14.630 24.309 1.00 94.25 248 LEU A C 1
ATOM 1942 O O . LEU A 1 248 ? -4.752 15.837 24.530 1.00 94.25 248 LEU A O 1
ATOM 1946 N N . GLU A 1 249 ? -4.002 14.043 23.387 1.00 92.19 249 GLU A N 1
ATOM 1947 C CA . GLU A 1 249 ? -3.088 14.721 22.478 1.00 92.19 249 GLU A CA 1
ATOM 1948 C C . GLU A 1 249 ? -3.822 15.773 21.633 1.00 92.19 249 GLU A C 1
ATOM 1950 O O . GLU A 1 249 ? -3.360 16.907 21.548 1.00 92.19 249 GLU A O 1
ATOM 1955 N N . ASP A 1 250 ? -5.002 15.445 21.092 1.00 91.06 250 ASP A N 1
ATOM 1956 C CA . ASP A 1 250 ? -5.830 16.388 20.328 1.00 91.06 250 ASP A CA 1
ATOM 1957 C C . ASP A 1 250 ? -6.356 17.528 21.209 1.00 91.06 250 ASP A C 1
ATOM 1959 O O . ASP A 1 250 ? -6.330 18.689 20.803 1.00 91.06 250 ASP A O 1
ATOM 1963 N N . VAL A 1 251 ? -6.806 17.222 22.434 1.00 92.00 251 VAL A N 1
ATOM 1964 C CA . VAL A 1 251 ? -7.266 18.250 23.386 1.00 92.00 251 VAL A CA 1
ATOM 1965 C C . VAL A 1 251 ? -6.118 19.194 23.752 1.00 92.00 251 VAL A C 1
ATOM 1967 O O . VAL A 1 251 ? -6.300 20.409 23.759 1.00 92.00 251 VAL A O 1
ATOM 1970 N N . GLN A 1 252 ? -4.928 18.654 24.023 1.00 91.19 252 GLN A N 1
ATOM 1971 C CA . GLN A 1 252 ? -3.737 19.449 24.329 1.00 91.19 252 GLN A CA 1
ATOM 1972 C C . GLN A 1 252 ? -3.313 20.306 23.133 1.00 91.19 252 GLN A C 1
ATOM 1974 O O . GLN A 1 252 ? -3.111 21.505 23.299 1.00 91.19 252 GLN A O 1
ATOM 1979 N N . ALA A 1 253 ? -3.281 19.736 21.926 1.00 85.56 253 ALA A N 1
ATOM 1980 C CA . ALA A 1 253 ? -2.942 20.469 20.709 1.00 85.56 253 ALA A CA 1
ATOM 1981 C C . ALA A 1 253 ? -3.922 21.620 20.436 1.00 85.56 253 ALA A C 1
ATOM 1983 O O . ALA A 1 253 ? -3.495 22.726 20.117 1.00 85.56 253 ALA A O 1
ATOM 1984 N N . VAL A 1 254 ? -5.232 21.404 20.614 1.00 88.12 254 VAL A N 1
ATOM 1985 C CA . VAL A 1 254 ? -6.232 22.481 20.501 1.00 88.12 254 VAL A CA 1
ATOM 1986 C C . VAL A 1 254 ? -5.973 23.584 21.526 1.00 88.12 254 VAL A C 1
ATOM 1988 O O . VAL A 1 254 ? -6.040 24.767 21.183 1.00 88.12 254 VAL A O 1
ATOM 1991 N N . ASN A 1 255 ? -5.662 23.211 22.767 1.00 91.06 255 ASN A N 1
ATOM 1992 C CA . ASN A 1 255 ? -5.403 24.179 23.825 1.00 91.06 255 ASN A CA 1
ATOM 1993 C C . ASN A 1 255 ? -4.165 25.028 23.532 1.00 91.06 255 ASN A C 1
ATOM 1995 O O . ASN A 1 255 ? -4.223 26.251 23.671 1.00 91.06 255 ASN A O 1
ATOM 1999 N N . ASP A 1 256 ? -3.088 24.389 23.087 1.00 88.44 256 ASP A N 1
ATOM 2000 C CA . ASP A 1 256 ? -1.803 25.035 22.834 1.00 88.44 256 ASP A CA 1
ATOM 2001 C C . ASP A 1 256 ? -1.835 25.897 21.560 1.00 88.44 256 ASP A C 1
ATOM 2003 O O . ASP A 1 256 ? -1.354 27.031 21.561 1.00 88.44 256 ASP A O 1
ATOM 2007 N N . GLU A 1 257 ? -2.439 25.397 20.478 1.00 89.00 257 GLU A N 1
ATOM 2008 C CA . GLU A 1 257 ? -2.476 26.091 19.184 1.00 89.00 257 GLU A CA 1
ATOM 2009 C C . GLU A 1 257 ? -3.509 27.228 19.151 1.00 89.00 257 GLU A C 1
ATOM 2011 O O . GLU A 1 257 ? -3.255 28.283 18.563 1.00 89.00 257 GLU A O 1
ATOM 2016 N N . TYR A 1 258 ? -4.673 27.042 19.785 1.00 85.81 258 TYR A N 1
ATOM 2017 C CA . TYR A 1 258 ? -5.801 27.979 19.685 1.00 85.81 258 TYR A CA 1
ATOM 2018 C C . TYR A 1 258 ? -6.067 28.764 20.974 1.00 85.81 258 TYR A C 1
ATOM 2020 O O . TYR A 1 258 ? -6.964 29.608 20.991 1.00 85.81 258 TYR A O 1
ATOM 2028 N N . ASN A 1 259 ? -5.290 28.540 22.043 1.00 87.31 259 ASN A N 1
ATOM 2029 C CA . ASN A 1 259 ? -5.477 29.165 23.362 1.00 87.31 259 ASN A CA 1
ATOM 2030 C C . ASN A 1 259 ? -6.898 28.975 23.928 1.00 87.31 259 ASN A C 1
ATOM 2032 O O . ASN A 1 259 ? -7.433 29.835 24.634 1.00 87.31 259 ASN A O 1
ATOM 2036 N N . ILE A 1 260 ? -7.527 27.846 23.605 1.00 87.00 260 ILE A N 1
ATOM 2037 C CA . ILE A 1 260 ? -8.840 27.464 24.122 1.00 87.00 260 ILE A CA 1
ATOM 2038 C C . ILE A 1 260 ? -8.585 26.557 25.324 1.00 87.00 260 ILE A C 1
ATOM 2040 O O . ILE A 1 260 ? -7.997 25.514 25.128 1.00 87.00 260 ILE A O 1
ATOM 2044 N N . PRO A 1 261 ? -8.988 26.874 26.563 1.00 89.69 261 PRO A N 1
ATOM 2045 C CA . PRO A 1 261 ? -8.723 25.999 27.708 1.00 89.69 261 PRO A CA 1
ATOM 2046 C C . PRO A 1 261 ? -9.722 24.827 27.772 1.00 89.69 261 PRO A C 1
ATOM 2048 O O . PRO A 1 261 ? -10.444 24.670 28.760 1.00 89.69 261 PRO A O 1
ATOM 2051 N N . LEU A 1 262 ? -9.787 24.017 26.711 1.00 90.81 262 LEU A N 1
ATOM 2052 C CA . LEU A 1 262 ? -10.716 22.899 26.586 1.00 90.81 262 LEU A CA 1
ATOM 2053 C C . LEU A 1 262 ? -10.336 21.785 27.569 1.00 90.81 262 LEU A C 1
ATOM 2055 O O . LEU A 1 262 ? -9.229 21.245 27.552 1.00 90.81 262 LEU A O 1
ATOM 2059 N N . GLN A 1 263 ? -11.279 21.423 28.431 1.00 92.31 263 GLN A N 1
ATOM 2060 C CA . GLN A 1 263 ? -11.174 20.266 29.311 1.00 92.31 263 GLN A CA 1
ATOM 2061 C C . GLN A 1 263 ? -11.687 19.013 28.591 1.00 92.31 263 GLN A C 1
ATOM 2063 O O . GLN A 1 263 ? -12.696 19.100 27.888 1.00 92.31 263 GLN A O 1
ATOM 2068 N N . PRO A 1 264 ? -11.094 17.825 28.810 1.00 92.56 264 PRO A N 1
ATOM 2069 C CA . PRO A 1 264 ? -11.542 16.596 28.151 1.00 92.56 264 PRO A CA 1
ATOM 2070 C C . PRO A 1 264 ? -13.043 16.311 28.309 1.00 92.56 264 PRO A C 1
ATOM 2072 O O . PRO A 1 264 ? -13.709 15.947 27.345 1.00 92.56 264 PRO A O 1
ATOM 2075 N N . ILE A 1 265 ? -13.611 16.580 29.489 1.00 91.88 265 ILE A N 1
ATOM 2076 C CA . ILE A 1 265 ? -15.047 16.406 29.764 1.00 91.88 265 ILE A CA 1
ATOM 2077 C C . ILE A 1 265 ? -15.949 17.250 28.838 1.00 91.88 265 ILE A C 1
ATOM 2079 O O . ILE A 1 265 ? -17.083 16.873 28.538 1.00 91.88 265 ILE A O 1
ATOM 2083 N N . GLN A 1 266 ? -15.441 18.377 28.326 1.00 89.88 266 GLN A N 1
ATOM 2084 C CA . GLN A 1 266 ? -16.166 19.269 27.419 1.00 89.88 266 GLN A CA 1
ATOM 2085 C C . GLN A 1 266 ? -16.265 18.721 25.990 1.00 89.88 266 GLN A C 1
ATOM 2087 O O . GLN A 1 266 ? -17.101 19.207 25.230 1.00 89.88 266 GLN A O 1
ATOM 2092 N N . MET A 1 267 ? -15.492 17.687 25.632 1.00 88.31 267 MET A N 1
ATOM 2093 C CA . MET A 1 267 ? -15.628 16.991 24.344 1.00 88.31 267 MET A CA 1
ATOM 2094 C C . MET A 1 267 ? -16.950 16.219 24.243 1.00 88.31 267 MET A C 1
ATOM 2096 O O . MET A 1 267 ? -17.428 15.972 23.136 1.00 88.31 267 MET A O 1
ATOM 2100 N N . ARG A 1 268 ? -17.575 15.866 25.382 1.00 90.06 268 ARG A N 1
ATOM 2101 C CA . ARG A 1 268 ? -18.856 15.125 25.453 1.00 90.06 268 ARG A CA 1
ATOM 2102 C C . ARG A 1 268 ? -18.837 13.808 24.651 1.00 90.06 268 ARG A C 1
ATOM 2104 O O . ARG A 1 268 ? -19.849 13.423 24.051 1.00 90.06 268 ARG A O 1
ATOM 2111 N N . ARG A 1 269 ? -17.670 13.159 24.641 1.00 91.00 269 ARG A N 1
ATOM 2112 C CA . ARG A 1 269 ? -17.331 11.863 24.025 1.00 91.00 269 ARG A CA 1
ATOM 2113 C C . ARG A 1 269 ? -17.060 10.840 25.123 1.00 91.00 269 ARG A C 1
ATOM 2115 O O . ARG A 1 269 ? -16.791 11.253 26.242 1.00 91.00 269 ARG A O 1
ATOM 2122 N N . ASN A 1 270 ? -17.100 9.544 24.817 1.00 94.62 270 ASN A N 1
ATOM 2123 C CA . ASN A 1 270 ? -17.069 8.517 25.859 1.00 94.62 270 ASN A CA 1
ATOM 2124 C C . ASN A 1 270 ? -15.675 8.190 26.395 1.00 94.62 270 ASN A C 1
ATOM 2126 O O . ASN A 1 270 ? -15.464 8.232 27.599 1.00 94.62 270 ASN A O 1
ATOM 2130 N N . LEU A 1 271 ? -14.727 7.834 25.534 1.00 96.62 271 LEU A N 1
ATOM 2131 C CA . LEU A 1 271 ? -13.431 7.305 25.959 1.00 96.62 271 LEU A CA 1
ATOM 2132 C C . LEU A 1 271 ? -12.307 8.287 25.632 1.00 96.62 271 LEU A C 1
ATOM 2134 O O . LEU A 1 271 ? -12.048 8.561 24.461 1.00 96.62 271 LEU A O 1
ATOM 2138 N N . LEU A 1 272 ? -11.617 8.782 26.659 1.00 97.69 272 LEU A N 1
ATOM 2139 C CA . LEU A 1 272 ? -10.400 9.578 26.501 1.00 97.69 272 LEU A CA 1
ATOM 2140 C C . LEU A 1 272 ? -9.188 8.658 26.454 1.00 97.69 272 LEU A C 1
ATOM 2142 O O . LEU A 1 272 ? -8.941 7.919 27.404 1.00 97.69 272 LEU A O 1
ATOM 2146 N N . THR A 1 273 ? -8.399 8.738 25.393 1.00 96.81 273 THR A N 1
ATOM 2147 C CA . THR A 1 273 ? -7.241 7.865 25.175 1.00 96.81 273 THR A CA 1
ATOM 2148 C C . THR A 1 273 ? -5.932 8.645 25.132 1.00 96.81 273 THR A C 1
ATOM 2150 O O . THR A 1 273 ? -5.930 9.823 24.792 1.00 96.81 273 THR A O 1
ATOM 2153 N N . THR A 1 274 ? -4.816 7.973 25.409 1.00 93.38 274 THR A N 1
ATOM 2154 C CA . THR A 1 274 ? -3.451 8.441 25.091 1.00 93.38 274 THR A CA 1
ATOM 2155 C C . THR A 1 274 ? -2.691 7.366 24.330 1.00 93.38 274 THR A C 1
ATOM 2157 O O . THR A 1 274 ? -2.874 6.187 24.634 1.00 93.38 274 THR A O 1
ATOM 2160 N N . GLY A 1 275 ? -1.826 7.743 23.391 1.00 87.94 275 GLY A N 1
ATOM 2161 C CA . GLY A 1 275 ? -0.988 6.818 22.618 1.00 87.94 275 GLY A CA 1
ATOM 2162 C C . GLY A 1 275 ? -1.755 5.969 21.597 1.00 87.94 275 GLY A C 1
ATOM 2163 O O . GLY A 1 275 ? -1.272 4.913 21.194 1.00 87.94 275 GLY A O 1
ATOM 2164 N N . VAL A 1 276 ? -2.958 6.397 21.198 1.00 91.31 276 VAL A N 1
ATOM 2165 C CA . VAL A 1 276 ? -3.810 5.679 20.236 1.00 91.31 276 VAL A CA 1
ATOM 2166 C C . VAL A 1 276 ? -3.932 6.490 18.943 1.00 91.31 276 VAL A C 1
ATOM 2168 O O . VAL A 1 276 ? -4.435 7.613 18.989 1.00 91.31 276 VAL A O 1
ATOM 2171 N N . PRO A 1 277 ? -3.551 5.943 17.773 1.00 88.31 277 PRO A N 1
ATOM 2172 C CA . PRO A 1 277 ? -3.657 6.643 16.494 1.00 88.31 277 PRO A CA 1
ATOM 2173 C C . PRO A 1 277 ? -5.097 6.590 15.952 1.00 88.31 277 PRO A C 1
ATOM 2175 O O . PRO A 1 277 ? -5.353 5.956 14.928 1.00 88.31 277 PRO A O 1
ATOM 2178 N N . LEU A 1 278 ? -6.045 7.237 16.642 1.00 89.19 278 LEU A N 1
ATOM 2179 C CA . LEU A 1 278 ? -7.493 7.137 16.384 1.00 89.19 278 LEU A CA 1
ATOM 2180 C C . LEU A 1 278 ? -7.871 7.357 14.909 1.00 89.19 278 LEU A C 1
ATOM 2182 O O . LEU A 1 278 ? -8.671 6.591 14.369 1.00 89.19 278 LEU A O 1
ATOM 2186 N N . ASN A 1 279 ? -7.238 8.318 14.227 1.00 85.69 279 ASN A N 1
ATOM 2187 C CA . ASN A 1 279 ? -7.515 8.614 12.815 1.00 85.69 279 ASN A CA 1
ATOM 2188 C C . ASN A 1 279 ? -7.203 7.441 11.866 1.00 85.69 279 ASN A C 1
ATOM 2190 O O . ASN A 1 279 ? -7.792 7.330 10.794 1.00 85.69 279 ASN A O 1
ATOM 2194 N N . HIS A 1 280 ? -6.306 6.534 12.260 1.00 84.62 280 HIS A N 1
ATOM 2195 C CA . HIS A 1 280 ? -5.896 5.372 11.463 1.00 84.62 280 HIS A CA 1
ATOM 2196 C C . HIS A 1 280 ? -6.674 4.094 11.800 1.00 84.62 280 HIS A C 1
ATOM 2198 O O . HIS A 1 280 ? -6.351 3.031 11.251 1.00 84.62 280 HIS A O 1
ATOM 2204 N N . LEU A 1 281 ? -7.648 4.175 12.714 1.00 87.69 281 LEU A N 1
ATOM 2205 C CA . LEU A 1 281 ? -8.451 3.039 13.176 1.00 87.69 281 LEU A CA 1
ATOM 2206 C C . LEU A 1 281 ? -9.819 2.937 12.493 1.00 87.69 281 LEU A C 1
ATOM 2208 O O . LEU A 1 281 ? -10.567 2.004 12.777 1.00 87.69 281 LEU A O 1
ATOM 2212 N N . VAL A 1 282 ? -10.139 3.835 11.559 1.00 85.94 282 VAL A N 1
ATOM 2213 C CA . VAL A 1 282 ? -11.309 3.686 10.682 1.00 85.94 282 VAL A CA 1
ATOM 2214 C C . VAL A 1 282 ? -11.206 2.358 9.925 1.00 85.94 282 VAL A C 1
ATOM 2216 O O . VAL A 1 282 ? -10.192 2.073 9.288 1.00 85.94 282 VAL A O 1
ATOM 2219 N N . GLY A 1 283 ? -12.239 1.521 10.034 1.00 83.75 283 GLY A N 1
ATOM 2220 C CA . GLY A 1 283 ? -12.268 0.190 9.429 1.00 83.75 283 GLY A CA 1
ATOM 2221 C C . GLY A 1 283 ? -11.454 -0.878 10.170 1.00 83.75 283 GLY A C 1
ATOM 2222 O O . GLY A 1 283 ? -11.467 -2.032 9.745 1.00 83.75 283 GLY A O 1
ATOM 2223 N N . LYS A 1 284 ? -10.802 -0.561 11.297 1.00 87.88 284 LYS A N 1
ATOM 2224 C CA . LYS A 1 284 ? -9.971 -1.513 12.056 1.00 87.88 284 LYS A CA 1
ATOM 2225 C C . LYS A 1 284 ? -10.579 -1.877 13.405 1.00 87.88 284 LYS A C 1
ATOM 2227 O O . LYS A 1 284 ? -11.309 -1.089 14.004 1.00 87.88 284 LYS A O 1
ATOM 2232 N N . ARG A 1 285 ? -10.226 -3.063 13.905 1.00 92.06 285 ARG A N 1
ATOM 2233 C CA . ARG A 1 285 ? -10.552 -3.502 15.266 1.00 92.06 285 ARG A CA 1
ATOM 2234 C C . ARG A 1 285 ? -9.395 -3.228 16.208 1.00 92.06 285 ARG A C 1
ATOM 2236 O O . ARG A 1 285 ? -8.230 -3.299 15.828 1.00 92.06 285 ARG A O 1
ATOM 2243 N N . PHE A 1 286 ? -9.728 -2.934 17.450 1.00 92.94 286 PHE A N 1
ATOM 2244 C CA . PHE A 1 286 ? -8.762 -2.773 18.523 1.00 92.94 286 PHE A CA 1
ATOM 2245 C C . PHE A 1 286 ? -9.395 -3.174 19.850 1.00 92.94 286 PHE A C 1
ATOM 2247 O O . PHE A 1 286 ? -10.622 -3.218 19.990 1.00 92.94 286 PHE A O 1
ATOM 2254 N N . ARG A 1 287 ? -8.547 -3.511 20.817 1.00 94.75 287 ARG A N 1
ATOM 2255 C CA . ARG A 1 287 ? -8.961 -3.939 22.151 1.00 94.75 287 ARG A CA 1
ATOM 2256 C C . ARG A 1 287 ? -8.747 -2.807 23.147 1.00 94.75 287 ARG A C 1
ATOM 2258 O O . ARG A 1 287 ? -7.693 -2.177 23.119 1.00 94.75 287 ARG A O 1
ATOM 2265 N N . VAL A 1 288 ? -9.723 -2.588 24.025 1.00 95.81 288 VAL A N 1
ATOM 2266 C CA . VAL A 1 288 ? -9.650 -1.717 25.208 1.00 95.81 288 VAL A CA 1
ATOM 2267 C C . VAL A 1 288 ? -9.986 -2.586 26.418 1.00 95.81 288 VAL A C 1
ATOM 2269 O O . VAL A 1 288 ? -11.145 -2.966 26.585 1.00 95.81 288 VAL A O 1
ATOM 2272 N N . GLY A 1 289 ? -8.988 -2.949 27.226 1.00 91.38 289 GLY A N 1
ATOM 2273 C CA . GLY A 1 289 ? -9.202 -3.924 28.304 1.00 91.38 289 GLY A CA 1
ATOM 2274 C C . GLY A 1 289 ? -9.728 -5.251 27.746 1.00 91.38 289 GLY A C 1
ATOM 2275 O O . GLY A 1 289 ? -9.095 -5.843 26.875 1.00 91.38 289 GLY A O 1
ATOM 2276 N N . ASP A 1 290 ? -10.909 -5.685 28.190 1.00 87.81 290 ASP A N 1
ATOM 2277 C CA . ASP A 1 290 ? -11.569 -6.911 27.705 1.00 87.81 290 ASP A CA 1
ATOM 2278 C C . ASP A 1 290 ? -12.517 -6.681 26.507 1.00 87.81 290 ASP A C 1
ATOM 2280 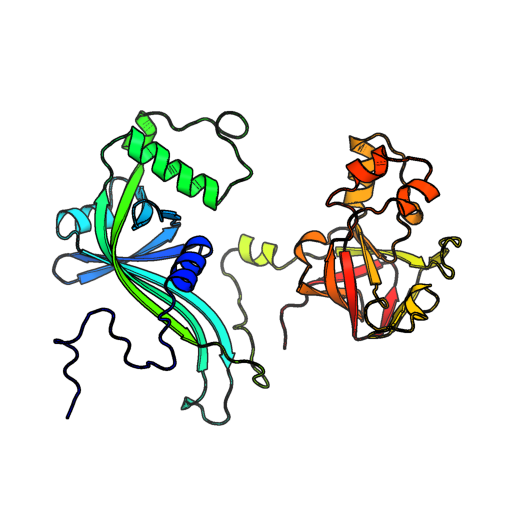O O . ASP A 1 290 ? -13.080 -7.632 25.954 1.00 87.81 290 ASP A O 1
ATOM 2284 N N . VAL A 1 291 ? -12.706 -5.425 26.090 1.00 95.12 291 VAL A N 1
ATOM 2285 C CA . VAL A 1 291 ? -13.700 -5.017 25.086 1.00 95.12 291 VAL A CA 1
ATOM 2286 C C . VAL A 1 291 ? -13.061 -4.870 23.712 1.00 95.12 291 VAL A C 1
ATOM 2288 O O . VAL A 1 291 ? -11.971 -4.313 23.572 1.00 95.12 291 VAL A O 1
ATOM 2291 N N . VAL A 1 292 ? -13.759 -5.338 22.674 1.00 95.25 292 VAL A N 1
ATOM 2292 C CA . VAL A 1 292 ? -13.335 -5.182 21.274 1.00 95.25 292 VAL A CA 1
ATOM 2293 C C . VAL A 1 292 ? -14.195 -4.140 20.579 1.00 95.25 292 VAL A C 1
ATOM 2295 O O . VAL A 1 292 ? -15.422 -4.262 20.549 1.00 95.25 292 VAL A O 1
ATOM 2298 N N . ILE A 1 293 ? -13.542 -3.145 19.980 1.00 94.25 293 ILE A N 1
ATOM 2299 C CA . ILE A 1 293 ? -14.182 -2.033 19.276 1.00 94.25 293 ILE A CA 1
ATOM 2300 C C . ILE A 1 293 ? -13.764 -2.056 17.804 1.00 94.25 293 ILE A C 1
ATOM 2302 O O . ILE A 1 293 ? -12.586 -2.212 17.486 1.00 94.25 293 ILE A O 1
ATOM 2306 N N . GLN A 1 294 ? -14.731 -1.876 16.908 1.00 93.19 294 GLN A N 1
ATOM 2307 C CA . GLN A 1 294 ? -14.531 -1.617 15.484 1.00 93.19 294 GLN A CA 1
ATOM 2308 C C . GLN A 1 294 ? -14.607 -0.108 15.242 1.00 93.19 294 GLN A C 1
ATOM 2310 O O . GLN A 1 294 ? -15.634 0.503 15.528 1.00 93.19 294 GLN A O 1
ATOM 2315 N N . GLY A 1 295 ? -13.556 0.505 14.698 1.00 91.06 295 GLY A N 1
ATOM 2316 C CA . GLY A 1 295 ? -13.619 1.892 14.238 1.00 91.06 295 GLY A CA 1
ATOM 2317 C C . GLY A 1 295 ? -14.480 2.009 12.980 1.00 91.06 295 GLY A C 1
ATOM 2318 O O . GLY A 1 295 ? -14.307 1.236 12.033 1.00 91.06 295 GLY A O 1
ATOM 2319 N N . VAL A 1 296 ? -15.405 2.969 12.973 1.00 87.69 296 VAL A N 1
ATOM 2320 C CA . VAL A 1 296 ? -16.412 3.154 11.915 1.00 87.69 296 VAL A CA 1
ATOM 2321 C C . VAL A 1 296 ? -16.102 4.387 11.074 1.00 87.69 296 VAL A C 1
ATOM 2323 O O . VAL A 1 296 ? -15.937 4.275 9.866 1.00 87.69 296 VAL A O 1
ATOM 2326 N N . GLU A 1 297 ? -15.988 5.556 11.701 1.00 85.75 297 GLU A N 1
ATOM 2327 C CA . GLU A 1 297 ? -15.762 6.835 11.015 1.00 85.75 297 GLU A CA 1
ATOM 2328 C C . GLU A 1 297 ? -15.124 7.862 11.958 1.00 85.75 297 GLU A C 1
ATOM 2330 O O . GLU A 1 297 ? -15.182 7.721 13.185 1.00 85.75 297 GLU A O 1
ATOM 2335 N N . LEU A 1 298 ? -14.538 8.920 11.394 1.00 86.56 298 LEU A N 1
ATOM 2336 C CA . LEU A 1 298 ? -14.027 10.038 12.185 1.00 86.56 298 LEU A CA 1
ATOM 2337 C C . LEU A 1 298 ? -15.169 10.892 12.734 1.00 86.56 298 LEU A C 1
ATOM 2339 O O . LEU A 1 298 ? -16.208 11.100 12.110 1.00 86.56 298 LEU A O 1
ATOM 2343 N N . CYS A 1 299 ? -14.954 11.405 13.935 1.00 81.06 299 CYS A N 1
ATOM 2344 C CA . CYS A 1 299 ? -15.872 12.300 14.606 1.00 81.06 299 CYS A CA 1
ATOM 2345 C C . CYS A 1 299 ? -15.600 13.741 14.182 1.00 81.06 299 CYS A C 1
ATOM 2347 O O . CYS A 1 299 ? -14.885 14.454 14.877 1.00 81.06 299 CYS A O 1
ATOM 2349 N N . GLU A 1 300 ? -16.195 14.195 13.083 1.00 74.50 300 GLU A N 1
ATOM 2350 C CA . GLU A 1 300 ? -16.084 15.611 12.722 1.00 74.50 300 GLU A CA 1
ATOM 2351 C C . GLU A 1 300 ? -16.891 16.499 13.696 1.00 74.50 300 GLU A C 1
ATOM 2353 O O . GLU A 1 300 ? -17.969 16.102 14.172 1.00 74.50 300 GLU A O 1
ATOM 2358 N N . PRO A 1 301 ? -16.367 17.684 14.064 1.00 69.75 301 PRO A N 1
ATOM 2359 C CA . PRO A 1 301 ? -16.995 18.554 15.047 1.00 69.75 301 PRO A CA 1
ATOM 2360 C C . PRO A 1 301 ? -18.325 19.104 14.516 1.00 69.75 301 PRO A C 1
ATOM 2362 O O . PRO A 1 301 ? -18.407 19.670 13.429 1.00 69.75 301 PRO A O 1
ATOM 2365 N N . CYS A 1 302 ? -19.391 18.955 15.306 1.00 68.44 302 CYS A N 1
ATOM 2366 C CA . CYS A 1 302 ? -20.719 19.466 14.974 1.00 68.44 302 CYS A CA 1
ATOM 2367 C C . CYS A 1 302 ? -21.033 20.762 15.735 1.00 68.44 302 CYS A C 1
ATOM 2369 O O . CYS A 1 302 ? -20.538 20.994 16.840 1.00 68.44 302 CYS A O 1
ATOM 2371 N N . ASN A 1 303 ? -21.932 21.585 15.183 1.00 68.12 303 ASN A N 1
ATOM 2372 C CA . ASN A 1 303 ? -22.329 22.871 15.775 1.00 68.12 303 ASN A CA 1
ATOM 2373 C C . ASN A 1 303 ? -22.852 22.757 17.218 1.00 68.12 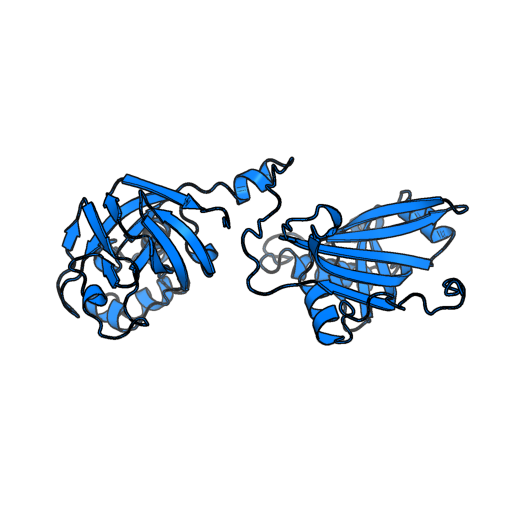303 ASN A C 1
ATOM 2375 O O . ASN A 1 303 ? -22.727 23.703 17.992 1.00 68.12 303 ASN A O 1
ATOM 2379 N N . SER A 1 304 ? -23.407 21.605 17.605 1.00 66.19 304 SER A N 1
ATOM 2380 C CA . SER A 1 304 ? -23.880 21.367 18.970 1.00 66.19 304 SER A CA 1
ATOM 2381 C C . SER A 1 304 ? -22.745 21.393 19.997 1.00 66.19 304 SER A C 1
ATOM 2383 O O . SER A 1 304 ? -22.951 21.883 21.101 1.00 66.19 304 SER A O 1
ATOM 2385 N N . LEU A 1 305 ? -21.533 20.937 19.653 1.00 74.25 305 LEU A N 1
ATOM 2386 C CA . LEU A 1 305 ? -20.391 20.957 20.577 1.00 74.25 305 LEU A CA 1
ATOM 2387 C C . LEU A 1 305 ? -20.000 22.394 20.950 1.00 74.25 305 LEU A C 1
ATOM 2389 O O . LEU A 1 305 ? -19.835 22.704 22.127 1.00 74.25 305 LEU A O 1
ATOM 2393 N N . ALA A 1 306 ? -19.945 23.289 19.961 1.00 74.62 306 ALA A N 1
ATOM 2394 C CA . ALA A 1 306 ? -19.652 24.707 20.174 1.00 74.62 306 ALA A CA 1
ATOM 2395 C C . ALA A 1 306 ? -20.675 25.414 21.080 1.00 74.62 306 ALA A C 1
ATOM 2397 O O . ALA A 1 306 ? -20.315 26.350 21.796 1.00 74.62 306 ALA A O 1
ATOM 2398 N N . GLN A 1 307 ? -21.936 24.966 21.070 1.00 71.88 307 GLN A N 1
ATOM 2399 C CA . GLN A 1 307 ? -22.993 25.524 21.919 1.00 71.88 307 GLN A CA 1
ATOM 2400 C C . GLN A 1 307 ? -22.796 25.177 23.401 1.00 71.88 307 GLN A C 1
ATOM 2402 O O . GLN A 1 307 ? -23.085 26.010 24.255 1.00 71.88 307 GLN A O 1
ATOM 2407 N N . TYR A 1 308 ? -22.286 23.981 23.719 1.00 74.44 308 TYR A N 1
ATOM 2408 C CA . TYR A 1 308 ? -22.097 23.543 25.109 1.00 74.44 308 TYR A CA 1
ATOM 2409 C C . TYR A 1 308 ? -20.815 24.072 25.754 1.00 74.44 308 TYR A C 1
ATOM 2411 O O . TYR A 1 308 ? -20.762 24.212 26.973 1.00 74.44 308 TYR A O 1
ATOM 2419 N N . THR A 1 309 ? -19.776 24.342 24.964 1.00 76.38 309 THR A N 1
ATOM 2420 C CA . THR A 1 309 ? -18.480 24.791 25.493 1.00 76.38 309 THR A CA 1
ATOM 2421 C C . THR A 1 309 ? -18.359 26.309 25.598 1.00 76.38 309 THR A C 1
ATOM 2423 O O . THR A 1 309 ? -17.516 26.803 26.340 1.00 76.38 309 THR A O 1
ATOM 2426 N N . GLY A 1 310 ? -19.192 27.056 24.867 1.00 75.56 310 GLY A N 1
ATOM 2427 C CA . GLY A 1 310 ? -19.147 28.519 24.826 1.00 75.56 310 GLY A CA 1
ATOM 2428 C C . GLY A 1 310 ? -18.018 29.096 23.963 1.00 75.56 310 GLY A C 1
ATOM 2429 O O . GLY A 1 310 ? -17.912 30.314 23.856 1.00 75.56 310 GLY A O 1
ATOM 2430 N N . TYR A 1 311 ? -17.205 28.253 23.313 1.00 80.81 311 TYR A N 1
ATOM 2431 C CA . TYR A 1 311 ? -16.077 28.688 22.475 1.00 80.81 311 TYR A CA 1
ATOM 2432 C C . TYR A 1 311 ? -16.457 28.984 21.017 1.00 80.81 311 TYR A C 1
ATOM 2434 O O . TYR A 1 311 ? -15.666 29.579 20.290 1.00 80.81 311 TYR A O 1
ATOM 2442 N N . GLY A 1 312 ? -17.665 28.615 20.579 1.00 80.69 312 GLY A N 1
ATOM 2443 C CA . GLY A 1 312 ? -18.188 28.990 19.263 1.00 80.69 312 GLY A CA 1
ATOM 2444 C C . GLY A 1 312 ? -17.434 28.372 18.075 1.00 80.69 312 GLY A C 1
ATOM 2445 O O . GLY A 1 312 ? -16.852 27.293 18.171 1.00 80.69 312 GLY A O 1
ATOM 2446 N N . ALA A 1 313 ? -17.467 29.065 16.933 1.00 80.12 313 ALA A N 1
ATOM 2447 C CA . ALA A 1 313 ? -16.852 28.617 15.680 1.00 80.12 313 ALA A CA 1
ATOM 2448 C C . ALA A 1 313 ? -15.333 28.327 15.756 1.00 80.12 313 ALA A C 1
ATOM 2450 O O . ALA A 1 313 ? -14.916 27.352 15.133 1.00 80.12 313 ALA A O 1
ATOM 2451 N N . PRO A 1 314 ? -14.509 29.073 16.526 1.00 82.44 314 PRO A N 1
ATOM 2452 C CA . PRO A 1 314 ? -13.086 28.760 16.688 1.00 82.44 314 PRO A CA 1
ATOM 2453 C C . PRO A 1 314 ? -12.802 27.326 17.144 1.00 82.44 314 PRO A C 1
ATOM 2455 O O . PRO A 1 314 ? -11.888 26.693 16.625 1.00 82.44 314 PRO A O 1
ATOM 2458 N N . LEU A 1 315 ? -13.618 26.783 18.054 1.00 83.00 315 LEU A N 1
ATOM 2459 C CA . LEU A 1 315 ? -13.466 25.400 18.507 1.00 83.00 315 LEU A CA 1
ATOM 2460 C C . LEU A 1 315 ? -13.769 24.390 17.394 1.00 83.00 315 LEU A C 1
ATOM 2462 O O . LEU A 1 315 ? -13.112 23.359 17.309 1.00 83.00 315 LEU A O 1
ATOM 2466 N N . ILE A 1 316 ? -14.753 24.679 16.539 1.00 83.62 316 ILE A N 1
ATOM 2467 C CA . ILE A 1 316 ? -15.104 23.802 15.414 1.00 83.62 316 ILE A CA 1
ATOM 2468 C C . ILE A 1 316 ? -13.938 23.722 14.430 1.00 83.62 316 ILE A C 1
ATOM 2470 O O . ILE A 1 316 ? -13.561 22.625 14.030 1.00 83.62 316 ILE A O 1
ATOM 2474 N N . SER A 1 317 ? -13.331 24.862 14.093 1.00 82.94 317 SER A N 1
ATOM 2475 C CA . SER A 1 317 ? -12.153 24.893 13.222 1.00 82.94 317 SER A CA 1
ATOM 2476 C C . SER A 1 317 ? -10.954 24.176 13.845 1.00 82.94 317 SER A C 1
ATOM 2478 O O . SER A 1 317 ? -10.266 23.438 13.149 1.00 82.94 317 SER A O 1
ATOM 2480 N N . ALA A 1 318 ? -10.727 24.355 15.150 1.00 84.00 318 ALA A N 1
ATOM 2481 C CA . ALA A 1 318 ? -9.613 23.731 15.863 1.00 84.00 318 ALA A CA 1
ATOM 2482 C C . ALA A 1 318 ? -9.724 22.198 15.948 1.00 84.00 318 ALA A C 1
ATOM 2484 O O . ALA A 1 318 ? -8.712 21.502 15.979 1.00 84.00 318 ALA A O 1
ATOM 2485 N N . LEU A 1 319 ? -10.953 21.672 15.983 1.00 84.94 319 LEU A N 1
ATOM 2486 C CA . LEU A 1 319 ? -11.233 20.238 16.076 1.00 84.94 319 LEU A CA 1
ATOM 2487 C C . LEU A 1 319 ? -11.391 19.541 14.719 1.00 84.94 319 LEU A C 1
ATOM 2489 O O . LEU A 1 319 ? -11.649 18.335 14.694 1.00 84.94 319 LEU A O 1
ATOM 2493 N N . LEU A 1 320 ? -11.265 20.261 13.601 1.00 81.38 320 LEU A N 1
ATOM 2494 C CA . LEU A 1 320 ? -11.350 19.660 12.271 1.00 81.38 320 LEU A CA 1
ATOM 2495 C C . LEU A 1 320 ? -10.268 18.575 12.134 1.00 81.38 320 LEU A C 1
ATOM 2497 O O . LEU A 1 320 ? -9.091 18.844 12.374 1.00 81.38 320 LEU A O 1
ATOM 2501 N N . HIS A 1 321 ? -10.671 17.340 11.814 1.00 78.00 321 HIS A N 1
ATOM 2502 C CA . HIS A 1 321 ? -9.802 16.146 11.794 1.00 78.00 321 HIS A CA 1
ATOM 2503 C C . HIS A 1 321 ? -9.175 15.728 13.144 1.00 78.00 321 HIS A C 1
ATOM 2505 O O . HIS A 1 321 ? -8.320 14.839 13.181 1.00 78.00 321 HIS A O 1
ATOM 2511 N N . ARG A 1 322 ? -9.616 16.336 14.253 1.00 83.56 322 ARG A N 1
ATOM 2512 C CA . ARG A 1 322 ? -9.147 16.092 15.634 1.00 83.56 322 ARG A CA 1
ATOM 2513 C C . ARG A 1 322 ? -10.296 15.818 16.615 1.00 83.56 322 ARG A C 1
ATOM 2515 O O . ARG A 1 322 ? -10.126 15.833 17.830 1.00 83.56 322 ARG A O 1
ATOM 2522 N N . GLY A 1 323 ? -11.508 15.595 16.104 1.00 81.75 323 GLY A N 1
ATOM 2523 C CA . GLY A 1 323 ? -12.701 15.376 16.928 1.00 81.75 323 GLY A CA 1
ATOM 2524 C C . GLY A 1 323 ? -12.877 13.940 17.440 1.00 81.75 323 GLY A C 1
ATOM 2525 O O . GLY A 1 323 ? -13.796 13.686 18.227 1.00 81.75 323 GLY A O 1
ATOM 2526 N N . GLY A 1 324 ? -12.001 13.016 17.027 1.00 90.69 324 GLY A N 1
ATOM 2527 C CA . GLY A 1 324 ? -11.921 11.642 17.524 1.00 90.69 324 GLY A CA 1
ATOM 2528 C C . GLY A 1 324 ? -12.470 10.578 16.568 1.00 90.69 324 GLY A C 1
ATOM 2529 O O . GLY A 1 324 ? -12.584 10.792 15.362 1.00 90.69 324 GLY A O 1
ATOM 2530 N N . LEU A 1 325 ? -12.843 9.421 17.115 1.00 92.00 325 LEU A N 1
ATOM 2531 C CA . LEU A 1 325 ? -13.292 8.238 16.378 1.00 92.00 325 LEU A CA 1
ATOM 2532 C C . LEU A 1 325 ? -14.652 7.763 16.893 1.00 92.00 325 LEU A C 1
ATOM 2534 O O . LEU A 1 325 ? -14.859 7.618 18.100 1.00 92.00 325 LEU A O 1
ATOM 2538 N N . ARG A 1 326 ? -15.577 7.474 15.977 1.00 91.44 326 ARG A N 1
ATOM 2539 C CA . ARG A 1 326 ? -16.795 6.720 16.279 1.00 91.44 326 ARG A CA 1
ATOM 2540 C C . ARG A 1 326 ? -16.507 5.243 16.044 1.00 91.44 326 ARG A C 1
ATOM 2542 O O . ARG A 1 326 ? -15.948 4.877 15.011 1.00 91.44 326 ARG A O 1
ATOM 2549 N N . GLY A 1 327 ? -16.908 4.407 16.990 1.00 91.81 327 GLY A N 1
ATOM 2550 C CA . GLY A 1 327 ? -16.778 2.964 16.896 1.00 91.81 327 GLY A CA 1
ATOM 2551 C C . GLY A 1 327 ? -18.042 2.220 17.302 1.00 91.81 327 GLY A C 1
ATOM 2552 O O . GLY A 1 327 ? -18.977 2.789 17.868 1.00 91.81 327 GLY A O 1
ATOM 2553 N N . GLU A 1 328 ? -18.032 0.925 17.030 1.00 91.81 328 GLU A N 1
ATOM 2554 C CA . GLU A 1 328 ? -19.047 -0.042 17.435 1.00 91.81 328 GLU A CA 1
ATOM 2555 C C . GLU A 1 328 ? -18.407 -1.084 18.357 1.00 91.81 328 GLU A C 1
ATOM 2557 O O . GLU A 1 328 ? -17.297 -1.557 18.101 1.00 91.81 328 GLU A O 1
ATOM 2562 N N . ILE A 1 329 ? -19.093 -1.439 19.444 1.00 92.75 329 ILE A N 1
ATOM 2563 C CA . ILE A 1 329 ? -18.631 -2.497 20.347 1.00 92.75 329 ILE A CA 1
ATOM 2564 C C . ILE A 1 329 ? -19.003 -3.841 19.725 1.00 92.75 329 ILE A C 1
ATOM 2566 O O . ILE A 1 329 ? -20.183 -4.178 19.629 1.00 92.75 329 ILE A O 1
ATOM 2570 N N . ILE A 1 330 ? -17.988 -4.610 19.341 1.00 92.00 330 ILE A N 1
ATOM 2571 C CA . ILE A 1 330 ? -18.142 -5.938 18.733 1.00 92.00 330 ILE A CA 1
ATOM 2572 C C . ILE A 1 330 ? -18.206 -7.019 19.810 1.00 92.00 330 ILE A C 1
ATOM 2574 O O . ILE A 1 330 ? -19.007 -7.946 19.723 1.00 92.00 330 ILE A O 1
ATOM 2578 N N . GLN A 1 331 ? -17.384 -6.882 20.849 1.00 91.88 331 GLN A N 1
ATOM 2579 C CA . GLN A 1 331 ? -17.391 -7.761 22.012 1.00 91.88 331 GLN A CA 1
ATOM 2580 C C . GLN A 1 331 ? -17.502 -6.903 23.264 1.00 91.88 331 GLN A C 1
ATOM 2582 O O . GLN A 1 331 ? -16.634 -6.068 23.505 1.00 91.88 331 GLN A O 1
ATOM 2587 N N . GLY A 1 332 ? -18.574 -7.111 24.031 1.00 93.19 332 GLY A N 1
ATOM 2588 C CA . GLY A 1 332 ? -18.815 -6.419 25.293 1.00 93.19 332 GLY A CA 1
ATOM 2589 C C . GLY A 1 332 ? -17.943 -6.930 26.439 1.00 93.19 332 GLY A C 1
ATOM 2590 O O . GLY A 1 332 ? -17.277 -7.960 26.326 1.00 93.19 332 GLY A O 1
ATOM 2591 N N . GLY A 1 333 ? -17.962 -6.203 27.549 1.00 94.44 333 GLY A N 1
ATOM 2592 C CA . GLY A 1 333 ? -17.132 -6.468 28.720 1.00 94.44 333 GLY A CA 1
ATOM 2593 C C . GLY A 1 333 ? -17.036 -5.248 29.627 1.00 94.44 333 GLY A C 1
ATOM 2594 O O . GLY A 1 333 ? -17.725 -4.251 29.419 1.00 94.44 333 GLY A O 1
ATOM 2595 N N . ILE A 1 334 ? -16.175 -5.322 30.639 1.00 95.31 334 ILE A N 1
ATOM 2596 C CA . ILE A 1 334 ? -15.923 -4.196 31.540 1.00 95.31 334 ILE A CA 1
ATOM 2597 C C . ILE A 1 334 ? -14.685 -3.449 31.055 1.00 95.31 334 ILE A C 1
ATOM 2599 O O . ILE A 1 334 ? -13.656 -4.066 30.786 1.00 95.31 334 ILE A O 1
ATOM 2603 N N . ILE A 1 335 ? -14.794 -2.127 30.981 1.00 95.50 335 ILE A N 1
ATOM 2604 C CA . ILE A 1 335 ? -13.691 -1.217 30.683 1.00 95.50 335 ILE A CA 1
ATOM 2605 C C . ILE A 1 335 ? -13.361 -0.415 31.941 1.00 95.50 335 ILE A C 1
ATOM 2607 O O . ILE A 1 335 ? -14.274 0.045 32.632 1.00 95.50 335 ILE A O 1
ATOM 2611 N N . ARG A 1 336 ? -12.073 -0.204 32.219 1.00 97.25 336 ARG A N 1
ATOM 2612 C CA . ARG A 1 336 ? -11.571 0.580 33.355 1.00 97.25 336 ARG A CA 1
ATOM 2613 C C . ARG A 1 336 ? -10.596 1.662 32.920 1.00 97.25 336 ARG A C 1
ATOM 2615 O O . ARG A 1 336 ? -9.783 1.469 32.018 1.00 97.25 336 ARG A O 1
ATOM 2622 N N . ALA A 1 337 ? -10.632 2.805 33.598 1.00 95.00 337 ALA A N 1
ATOM 2623 C CA . ALA A 1 337 ? -9.579 3.802 33.466 1.00 95.00 337 ALA A CA 1
ATOM 2624 C C . ALA A 1 337 ? -8.224 3.163 33.835 1.00 95.00 337 ALA A C 1
ATOM 2626 O O . ALA A 1 337 ? -8.088 2.504 34.864 1.00 95.00 337 ALA A O 1
ATOM 2627 N N . GLY A 1 338 ? -7.229 3.341 32.970 1.00 94.25 338 GLY A N 1
ATOM 2628 C CA . GLY A 1 338 ? -5.935 2.662 33.026 1.00 94.25 338 GLY A CA 1
ATOM 2629 C C . GLY A 1 338 ? -5.826 1.436 32.117 1.00 94.25 338 GLY A C 1
ATOM 2630 O O . GLY A 1 338 ? -4.711 0.948 31.927 1.00 94.25 338 GLY A O 1
ATOM 2631 N N . ASP A 1 339 ? -6.925 0.966 31.518 1.00 96.12 339 ASP A N 1
ATOM 2632 C CA . ASP A 1 339 ? -6.879 -0.170 30.600 1.00 96.12 339 ASP A CA 1
ATOM 2633 C C . ASP A 1 339 ? -5.972 0.109 29.403 1.00 96.12 339 ASP A C 1
ATOM 2635 O O . ASP A 1 339 ? -5.960 1.193 28.807 1.00 96.12 339 ASP A O 1
ATOM 2639 N N . VAL A 1 340 ? -5.214 -0.920 29.037 1.00 93.56 340 VAL A N 1
ATOM 2640 C CA . VAL A 1 340 ? -4.363 -0.914 27.855 1.00 93.56 340 VAL A CA 1
ATOM 2641 C C . VAL A 1 340 ? -5.232 -0.972 26.603 1.00 93.56 340 VAL A C 1
ATOM 2643 O O . VAL A 1 340 ? -6.168 -1.771 26.510 1.00 93.56 340 VAL A O 1
ATOM 2646 N N . ILE A 1 341 ? -4.869 -0.153 25.619 1.00 94.94 341 ILE A N 1
ATOM 2647 C CA . ILE A 1 341 ? -5.466 -0.155 24.288 1.00 94.94 341 ILE A CA 1
ATOM 2648 C C . ILE A 1 341 ? -4.436 -0.699 23.309 1.00 94.94 341 ILE A C 1
ATOM 2650 O O . ILE A 1 341 ? -3.324 -0.183 23.240 1.00 94.94 341 ILE A O 1
ATOM 2654 N N . THR A 1 342 ? -4.788 -1.737 22.562 1.00 91.69 342 THR A N 1
ATOM 2655 C CA . THR A 1 342 ? -3.874 -2.380 21.604 1.00 91.69 342 THR A CA 1
ATOM 2656 C C . THR A 1 342 ? -4.565 -2.614 20.273 1.00 91.69 342 THR A C 1
ATOM 2658 O O . THR A 1 342 ? -5.783 -2.842 20.254 1.00 91.69 342 THR A O 1
ATOM 2661 N N . PRO A 1 343 ? -3.820 -2.579 19.155 1.00 88.62 343 PRO A N 1
ATOM 2662 C CA . PRO A 1 343 ? -4.341 -3.078 17.904 1.00 88.62 343 PRO A CA 1
ATOM 2663 C C . PRO A 1 343 ? -4.732 -4.533 18.116 1.00 88.62 343 PRO A C 1
ATOM 2665 O O . PRO A 1 343 ? -4.032 -5.303 18.774 1.00 88.62 343 PRO A O 1
ATOM 2668 N N . LEU A 1 344 ? -5.884 -4.891 17.574 1.00 83.81 344 LEU A N 1
ATOM 2669 C CA . LEU A 1 344 ? -6.098 -6.277 17.242 1.00 83.81 344 LEU A CA 1
ATOM 2670 C C . LEU A 1 344 ? -5.509 -6.427 15.860 1.00 83.81 344 LEU A C 1
ATOM 2672 O O . LEU A 1 344 ? -5.932 -5.732 14.930 1.00 83.81 344 LEU A O 1
ATOM 2676 N N . ASP A 1 345 ? -4.536 -7.324 15.740 1.00 62.19 345 ASP A N 1
ATOM 2677 C CA . ASP A 1 345 ? -4.238 -7.901 14.443 1.00 62.19 345 ASP A CA 1
ATOM 2678 C C . ASP A 1 345 ? -5.566 -8.339 13.827 1.00 62.19 345 ASP A C 1
ATOM 2680 O O . ASP A 1 345 ? -6.517 -8.690 14.538 1.00 62.19 345 ASP A O 1
ATOM 2684 N N . ALA A 1 346 ? -5.675 -8.244 12.507 1.00 45.91 346 ALA A N 1
ATOM 2685 C CA . ALA A 1 346 ? -6.846 -8.733 11.804 1.00 45.91 346 ALA A CA 1
ATOM 2686 C C . ALA A 1 346 ? -6.911 -10.272 11.935 1.00 45.91 346 ALA A C 1
ATOM 2688 O O . ALA A 1 346 ? -6.600 -10.995 11.002 1.00 45.91 346 ALA A O 1
ATOM 2689 N N . GLU A 1 347 ? -7.281 -10.782 13.105 1.00 39.50 347 GLU A N 1
ATOM 2690 C CA . GLU A 1 347 ? -7.628 -12.169 13.402 1.00 39.50 347 GLU A CA 1
ATOM 2691 C C . GLU A 1 347 ? -9.126 -12.160 13.766 1.00 39.50 347 GLU A C 1
ATOM 2693 O O . GLU A 1 347 ? -9.582 -11.302 14.525 1.00 39.50 347 GLU A O 1
ATOM 2698 N N . ALA A 1 348 ? -9.997 -13.014 13.236 1.00 33.66 348 ALA A N 1
ATOM 2699 C CA . ALA A 1 348 ? -9.838 -14.268 12.510 1.00 33.66 348 ALA A CA 1
ATOM 2700 C C . ALA A 1 348 ? -11.009 -14.475 11.533 1.00 33.66 348 ALA A C 1
ATOM 2702 O O . ALA A 1 348 ? -12.042 -13.775 11.693 1.00 33.66 348 ALA A O 1
#

Secondary structure (DSSP, 8-state):
-----TTS-TT--S-GGGEE--HHHHHHHHHH--EEEEEEEETTEEEEEEEE-EEETTTTEEEEEEESSSHHHHHHHH--EEEEEEEEEEEEE--SSTTT-EEEEEEEEEEEEEEE---HHHHHHHHHHHHHHH-TT--BTTTBPPP-HHHHTTEEEEEEEEEEEEEEEE--S--TT-B------SSHHHHHHH---EEEEEEEE--STT---EEESEEEEETTTEETTSGGGG-SSGGG--EEEEEHHHHHHHHHHH-----GGGG--SEEEES--GGG-TT-EEEETTEEEEEEEE-PPPHHHHHHHS--HHHHHHTTTTS-EEEEEEE-EEEETT-EEEEPPS--

pLDDT: mean 88.2, std 11.26, range [33.66, 98.62]

Nearest PDB structures (foldseek):
  2x1j-assembly1_A-2  TM=7.652E-01  e=2.843E-14  Deinococcus radiodurans
  2x1k-assembly1_A-2  TM=7.650E-01  e=2.689E-14  Deinococcus radiodurans
  2vpa-assembly1_A  TM=7.643E-01  e=4.195E-14  Deinococcus radiodurans
  2fur-assembly1_B  TM=8.532E-01  e=9.969E-13  Thermoplasma acidophilum
  4ybn-assembly1_B  TM=8.014E-01  e=9.735E-12  Mycolicibacterium smegmatis MC2 155

Solvent-accessible surface area (backbone atoms only — not comparable to full-atom values): 19257 Å² total; per-residue (Å²): 129,84,80,71,68,89,81,48,66,94,56,67,63,89,58,60,97,25,51,54,87,54,62,68,58,52,52,52,48,45,68,67,47,62,57,36,35,42,34,43,41,50,97,85,46,77,45,77,49,76,41,58,50,35,59,41,75,93,73,47,26,43,38,36,72,49,59,65,66,54,69,68,52,58,24,44,77,77,39,35,63,34,40,40,38,35,75,47,80,52,40,35,36,67,49,97,49,82,87,64,46,46,64,26,33,40,34,42,43,33,35,30,42,46,44,75,53,85,51,67,69,61,35,51,54,55,51,46,52,42,42,53,72,78,40,69,88,60,45,73,74,78,75,44,78,67,90,51,76,77,55,55,76,53,46,31,34,36,39,29,41,59,76,48,67,33,35,41,44,43,81,77,78,94,54,84,78,34,37,60,75,84,77,78,62,87,51,6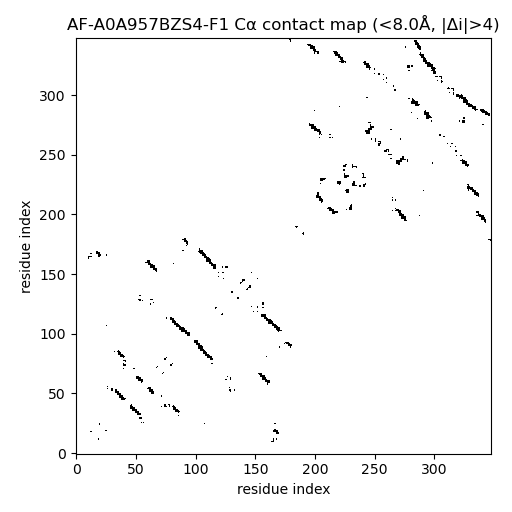3,75,58,46,52,73,69,59,54,65,19,32,31,71,39,36,38,35,35,52,44,92,91,52,69,73,44,80,44,61,61,49,49,35,40,50,59,30,17,43,73,71,23,45,36,44,74,49,96,44,70,96,55,14,46,40,33,36,35,47,50,65,44,44,48,48,34,25,71,75,68,72,40,93,66,51,78,76,67,68,77,51,29,36,35,28,40,65,61,71,52,88,76,29,52,78,35,50,30,31,42,54,68,22,32,35,34,26,66,42,74,30,69,59,53,76,68,56,27,67,77,67,72,60,36,69,66,51,41,64,59,22,58,96,50,45,28,26,32,24,36,34,72,37,44,36,60,38,42,51,68,26,53,26,36,67,44,71,89,73,113

Sequence (348 aa):
MPKDYLNQERTAIRRNDRAVEDDAWIKQFLHQAAVGTLATVHEGQPFVNTNLFVYDEDTHSIIMHTAHVGRTVANLGSASSVCFSIMEMGRLLPAPEALEFSVEYAGVTIFGKAEIVDDEAQATQLLQLLLDKYAPHLHAGDDYRPPVPEELKRTAVFRIRIEEWSAKKKEVGEHPGAFWFAQNPILQSVREREAWQGTLRGIFITPDVGGTVEEHQEIEAIAGHGLVGDRHNSASTPSMAGITLFSLEDVQAVNDEYNIPLQPIQMRRNLLTTGVPLNHLVGKRFRVGDVVIQGVELCEPCNSLAQYTGYGAPLISALLHRGGLRGEIIQGGIIRAGDVITPLDAEA

Mean predicted aligned error: 13.64 Å